Protein AF-A0A849EAR8-F1 (afdb_monomer_lite)

Foldseek 3Di:
DDDPDDPPLLAQDDPDDDDVVLLQQLLLLLLLLLLLLLLVVLLVVQVDPPGPVVSVVSSVVLSVLSCVQSNDLVRNLVSLQVSLVVLVVVCVVCVVVDDPLSVLCNQQRNVCNVDSSSLPDLVSLLSLLLSLLVSLVVVLVVLVVVCCLQQLLVLLCQLPVNFQLSVPCVVVDDPVCNVHPDPVSNVVSVVSSVVSNVSSVCSNVPPQDSVVLSVLLVVLCSVCSNRLSLSSSSNVNSSNCSSSSRGGDPSRSVVSVVSSVCSSCGVRVVVVVVD

Structure (mmCIF, N/CA/C/O backbone):
data_AF-A0A849EAR8-F1
#
_entry.id   AF-A0A849EAR8-F1
#
loop_
_atom_site.group_PDB
_atom_site.id
_atom_site.type_symbol
_atom_site.label_atom_id
_atom_site.label_alt_id
_atom_site.label_comp_id
_atom_site.label_asym_id
_atom_site.label_entity_id
_atom_site.label_seq_id
_atom_site.pdbx_PDB_ins_code
_atom_site.Cartn_x
_atom_site.Cartn_y
_atom_site.Cartn_z
_atom_site.occupancy
_atom_site.B_iso_or_equiv
_atom_site.auth_seq_id
_atom_site.auth_comp_id
_atom_site.auth_asym_id
_atom_site.auth_atom_id
_atom_site.pdbx_PDB_model_num
ATOM 1 N N . MET A 1 1 ? -4.601 -34.946 6.327 1.00 34.84 1 MET A N 1
ATOM 2 C CA . MET A 1 1 ? -3.690 -34.072 5.557 1.00 34.84 1 MET A CA 1
ATOM 3 C C . MET A 1 1 ? -3.254 -32.945 6.477 1.00 34.84 1 MET A C 1
ATOM 5 O O . MET A 1 1 ? -4.044 -32.058 6.765 1.00 34.84 1 MET A O 1
ATOM 9 N N . THR A 1 2 ? -2.062 -33.045 7.053 1.00 30.05 2 THR A N 1
ATOM 10 C CA . THR A 1 2 ? -1.481 -32.008 7.913 1.00 30.05 2 THR A CA 1
ATOM 11 C C . THR A 1 2 ? -0.791 -30.984 7.023 1.00 30.05 2 THR A C 1
ATOM 13 O O . THR A 1 2 ? 0.210 -31.303 6.388 1.00 30.05 2 THR A O 1
ATOM 16 N N . ILE A 1 3 ? -1.359 -29.781 6.938 1.00 35.28 3 ILE A N 1
ATOM 17 C CA . ILE A 1 3 ? -0.735 -28.643 6.256 1.00 35.28 3 ILE A CA 1
ATOM 18 C C . ILE A 1 3 ? 0.564 -28.326 7.020 1.00 35.28 3 ILE A C 1
ATOM 20 O O . ILE A 1 3 ? 0.502 -28.166 8.243 1.00 35.28 3 ILE A O 1
ATOM 24 N N . PRO A 1 4 ? 1.737 -28.294 6.363 1.00 36.69 4 PRO A N 1
ATOM 25 C CA . PRO A 1 4 ? 2.984 -27.942 7.030 1.00 36.69 4 PRO A CA 1
ATOM 26 C C . PRO A 1 4 ? 2.866 -26.533 7.622 1.00 36.69 4 PRO A C 1
ATOM 28 O O . PRO A 1 4 ? 2.371 -25.618 6.965 1.00 36.69 4 PRO A O 1
ATOM 31 N N . LYS A 1 5 ? 3.293 -26.368 8.880 1.00 42.41 5 LYS A N 1
ATOM 32 C CA . LYS A 1 5 ? 3.390 -25.055 9.527 1.00 42.41 5 LYS A CA 1
ATOM 33 C C . LYS A 1 5 ? 4.353 -24.196 8.707 1.00 42.41 5 LYS A C 1
ATOM 35 O O . LYS A 1 5 ? 5.550 -24.479 8.692 1.00 42.41 5 LYS A O 1
ATOM 40 N N . LEU A 1 6 ? 3.832 -23.184 8.013 1.00 44.34 6 LEU A N 1
ATOM 41 C CA . LEU A 1 6 ? 4.673 -22.130 7.457 1.00 44.34 6 LEU A CA 1
ATOM 42 C C . LEU A 1 6 ? 5.403 -21.414 8.607 1.00 44.34 6 LEU A C 1
ATOM 44 O O . LEU A 1 6 ? 4.839 -21.305 9.697 1.00 44.34 6 LEU A O 1
ATOM 48 N N . PRO A 1 7 ? 6.643 -20.943 8.392 1.00 47.62 7 PRO A N 1
ATOM 49 C CA . PRO A 1 7 ? 7.379 -20.198 9.404 1.00 47.62 7 PRO A CA 1
ATOM 50 C C . PRO A 1 7 ? 6.595 -18.943 9.815 1.00 47.62 7 PRO A C 1
ATOM 52 O O . PRO A 1 7 ? 6.224 -18.129 8.970 1.00 47.62 7 PRO A O 1
ATOM 55 N N . ASP A 1 8 ? 6.377 -18.782 11.124 1.00 52.53 8 ASP A N 1
ATOM 56 C CA . ASP A 1 8 ? 5.549 -17.729 11.745 1.00 52.53 8 ASP A CA 1
ATOM 57 C C . ASP A 1 8 ? 5.993 -16.287 11.406 1.00 52.53 8 ASP A C 1
ATOM 59 O O . ASP A 1 8 ? 5.262 -15.332 11.654 1.00 52.53 8 ASP A O 1
ATOM 63 N N . PHE A 1 9 ? 7.183 -16.111 10.825 1.00 49.84 9 PHE A N 1
ATOM 64 C CA . PHE A 1 9 ? 7.823 -14.813 10.598 1.00 49.84 9 PHE A CA 1
ATOM 65 C C . PHE A 1 9 ? 7.204 -13.982 9.461 1.00 49.84 9 PHE A C 1
ATOM 67 O O . PHE A 1 9 ? 7.179 -12.759 9.550 1.00 49.84 9 PHE A O 1
ATOM 74 N N . LEU A 1 10 ? 6.679 -14.629 8.415 1.00 50.38 10 LEU A N 1
ATOM 75 C CA . LEU A 1 10 ? 6.035 -13.955 7.271 1.00 50.38 10 LEU A CA 1
ATOM 76 C C . LEU A 1 10 ? 4.510 -14.076 7.295 1.00 50.38 10 LEU A C 1
ATOM 78 O O . LEU A 1 10 ? 3.832 -13.644 6.364 1.00 50.38 10 LEU A O 1
ATOM 82 N N . MET A 1 11 ? 3.952 -14.687 8.340 1.00 54.25 11 MET A N 1
ATOM 83 C CA . MET A 1 11 ? 2.511 -14.833 8.423 1.00 54.25 11 MET A CA 1
ATOM 84 C C . MET A 1 11 ? 1.881 -13.509 8.886 1.00 54.25 11 MET A C 1
ATOM 86 O O . MET A 1 11 ? 2.256 -12.975 9.937 1.00 54.25 11 MET A O 1
ATOM 90 N N . PRO A 1 12 ? 0.854 -13.001 8.176 1.00 53.12 12 PRO A N 1
ATOM 91 C CA . PRO A 1 12 ? 0.004 -11.933 8.705 1.00 53.12 12 PRO A CA 1
ATOM 92 C C . PRO A 1 12 ? -0.748 -12.380 9.974 1.00 53.12 12 PRO A C 1
ATOM 94 O O . PRO A 1 12 ? -1.316 -11.559 10.685 1.00 53.12 12 PRO A O 1
ATOM 97 N N . VAL A 1 13 ? -0.715 -13.679 10.289 1.00 52.91 13 VAL A N 1
ATOM 98 C CA . VAL A 1 13 ? -1.436 -14.315 11.387 1.00 52.91 13 VAL A CA 1
ATOM 99 C C . VAL A 1 13 ? -0.493 -14.629 12.551 1.00 52.91 13 VAL A C 1
ATOM 101 O O . VAL A 1 13 ? 0.236 -15.618 12.491 1.00 52.91 13 VAL A O 1
ATOM 104 N N . PRO A 1 14 ? -0.560 -13.907 13.676 1.00 50.00 14 PRO A N 1
ATOM 105 C CA . PRO A 1 14 ? -0.494 -14.596 14.952 1.00 50.00 14 PRO A CA 1
ATOM 106 C C . PRO A 1 14 ? -1.800 -15.387 15.100 1.00 50.00 14 PRO A C 1
ATOM 108 O O . PRO A 1 14 ? -2.872 -14.884 14.767 1.00 50.00 14 PRO A O 1
ATOM 111 N N . ILE A 1 15 ? -1.740 -16.635 15.567 1.00 49.81 15 ILE A N 1
ATOM 112 C CA . ILE A 1 15 ? -2.932 -17.428 15.906 1.00 49.81 15 ILE A CA 1
ATOM 113 C C . ILE A 1 15 ? -3.648 -16.704 17.063 1.00 49.81 15 ILE A C 1
ATOM 115 O O . ILE A 1 15 ? -3.413 -17.002 18.233 1.00 49.81 15 ILE A O 1
ATOM 119 N N . ALA A 1 16 ? -4.453 -15.685 16.753 1.00 46.69 16 ALA A N 1
ATOM 120 C CA . ALA A 1 16 ? -5.075 -14.817 17.739 1.00 46.69 16 ALA A CA 1
ATOM 121 C C . ALA A 1 16 ? -6.205 -15.588 18.424 1.00 46.69 16 ALA A C 1
ATOM 123 O O . ALA A 1 16 ? -7.230 -15.923 17.825 1.00 46.69 16 ALA A O 1
ATOM 124 N N . ARG A 1 17 ? -5.987 -15.914 19.698 1.00 47.34 17 ARG A N 1
ATOM 125 C CA . ARG A 1 17 ? -7.004 -16.462 20.588 1.00 47.34 17 ARG A CA 1
ATOM 126 C C . ARG A 1 17 ? -7.784 -15.278 21.173 1.00 47.34 17 ARG A C 1
ATOM 128 O O . ARG A 1 17 ? -7.251 -14.565 22.007 1.00 47.34 17 ARG A O 1
ATOM 135 N N . SER A 1 18 ? -9.055 -15.133 20.788 1.00 49.75 18 SER A N 1
ATOM 136 C CA . SER A 1 18 ? -10.048 -14.162 21.305 1.00 49.75 18 SER A CA 1
ATOM 137 C C . SER A 1 18 ? -10.061 -12.743 20.695 1.00 49.75 18 SER A C 1
ATOM 139 O O . SER A 1 18 ? -9.075 -12.253 20.151 1.00 49.75 18 SER A O 1
ATOM 141 N N . GLY A 1 19 ? -11.241 -12.106 20.750 1.00 54.28 19 GLY A N 1
ATOM 142 C CA . GLY A 1 19 ? -11.604 -10.898 19.994 1.00 54.28 19 GLY A CA 1
ATOM 143 C C . GLY A 1 19 ? -10.943 -9.580 20.423 1.00 54.28 19 GLY A C 1
ATOM 144 O O . GLY A 1 19 ? -10.890 -8.666 19.607 1.00 54.28 19 GLY A O 1
ATOM 145 N N . GLU A 1 20 ? -10.387 -9.475 21.637 1.00 54.12 20 GLU A N 1
ATOM 146 C CA . GLU A 1 20 ? -9.634 -8.276 22.066 1.00 54.12 20 GLU A CA 1
ATOM 147 C C . GLU A 1 20 ? -8.249 -8.174 21.404 1.00 54.12 20 GLU A C 1
ATOM 149 O O . GLU A 1 20 ? -7.730 -7.074 21.201 1.00 54.12 20 GLU A O 1
ATOM 154 N N . ASP A 1 21 ? -7.645 -9.302 21.024 1.00 69.94 21 ASP A N 1
ATOM 155 C CA . ASP A 1 21 ? -6.307 -9.301 20.430 1.00 69.94 21 ASP A CA 1
ATOM 156 C C . ASP A 1 21 ? -6.326 -8.946 18.939 1.00 69.94 21 ASP A C 1
ATOM 158 O O . ASP A 1 21 ? -5.409 -8.284 18.457 1.00 69.94 21 ASP A O 1
ATOM 162 N N . ILE A 1 22 ? -7.405 -9.270 18.216 1.00 81.75 22 ILE A N 1
ATOM 163 C CA . ILE A 1 22 ? -7.545 -8.953 16.782 1.00 81.75 22 ILE A CA 1
ATOM 164 C C . ILE A 1 22 ? -7.632 -7.437 16.549 1.00 81.75 22 ILE A C 1
ATOM 166 O O . ILE A 1 22 ? -7.005 -6.917 15.624 1.00 81.75 22 ILE A O 1
ATOM 170 N N . GLY A 1 23 ? -8.338 -6.704 17.417 1.00 87.44 23 GLY A N 1
ATOM 171 C CA . GLY A 1 23 ? -8.471 -5.248 17.304 1.00 87.44 23 GLY A CA 1
ATOM 172 C C . GLY A 1 23 ? -7.122 -4.520 17.328 1.00 87.44 23 GLY A C 1
ATOM 173 O O . GLY A 1 23 ? -6.917 -3.571 16.573 1.00 87.44 23 GLY A O 1
ATOM 174 N N . LYS A 1 24 ? -6.157 -5.006 18.122 1.00 90.06 24 LYS A N 1
ATOM 175 C CA . LYS A 1 24 ? -4.791 -4.455 18.167 1.00 90.06 24 LYS A CA 1
ATOM 176 C C . LYS A 1 24 ? -4.059 -4.644 16.838 1.00 90.06 24 LYS A C 1
ATOM 178 O O . LYS A 1 24 ? -3.440 -3.702 16.356 1.00 90.06 24 LYS A O 1
ATOM 183 N N . TYR A 1 25 ? -4.165 -5.821 16.223 1.00 91.62 25 TYR A N 1
ATOM 184 C CA . TYR A 1 25 ? -3.523 -6.106 14.937 1.00 91.62 25 TYR A CA 1
ATOM 185 C C . TYR A 1 25 ? -4.162 -5.335 13.775 1.00 91.62 25 TYR A C 1
ATOM 187 O O . TYR A 1 25 ? -3.462 -4.911 12.857 1.00 91.62 25 TYR A O 1
ATOM 195 N N . ILE A 1 26 ? -5.477 -5.101 13.814 1.00 93.62 26 ILE A N 1
ATOM 196 C CA . ILE A 1 26 ? -6.168 -4.248 12.834 1.00 93.62 26 ILE A CA 1
ATOM 197 C C . ILE A 1 26 ? -5.741 -2.781 12.992 1.00 93.62 26 ILE A C 1
ATOM 199 O O . ILE A 1 26 ? -5.457 -2.111 11.999 1.00 93.62 26 ILE A O 1
ATOM 203 N N . ARG A 1 27 ? -5.605 -2.293 14.233 1.00 94.56 27 ARG A N 1
ATOM 204 C CA . ARG A 1 27 ? -5.016 -0.973 14.514 1.00 94.56 27 ARG A CA 1
ATOM 205 C C . ARG A 1 27 ? -3.578 -0.864 14.020 1.00 94.56 27 ARG A C 1
ATOM 207 O O . ARG A 1 27 ? -3.238 0.141 13.407 1.00 94.56 27 ARG A O 1
ATOM 214 N N . LEU A 1 28 ? -2.767 -1.903 14.221 1.00 94.31 28 LEU A N 1
ATOM 215 C CA . LEU A 1 28 ? -1.389 -1.952 13.731 1.00 94.31 28 LEU A CA 1
ATOM 216 C C . LEU A 1 28 ? -1.315 -1.881 12.202 1.00 94.31 28 LEU A C 1
ATOM 218 O O . LEU A 1 28 ? -0.473 -1.169 11.663 1.00 94.31 28 LEU A O 1
ATOM 222 N N . ALA A 1 29 ? -2.233 -2.559 11.509 1.00 95.31 29 ALA A N 1
ATOM 223 C CA . ALA A 1 29 ? -2.342 -2.473 10.060 1.00 95.31 29 ALA A CA 1
ATOM 224 C C . ALA A 1 29 ? -2.669 -1.039 9.609 1.00 95.31 29 ALA A C 1
ATOM 226 O O . ALA A 1 29 ? -1.978 -0.503 8.750 1.00 95.31 29 ALA A O 1
ATOM 227 N N . LEU A 1 30 ? -3.651 -0.366 10.222 1.00 96.31 30 LEU A N 1
ATOM 228 C CA . LEU A 1 30 ? -3.971 1.015 9.836 1.00 96.31 30 LEU A CA 1
ATOM 229 C C . LEU A 1 30 ? -2.835 1.994 10.163 1.00 96.31 30 LEU A C 1
ATOM 231 O O . LEU A 1 30 ? -2.578 2.905 9.384 1.00 96.31 30 LEU A O 1
ATOM 235 N N . ILE A 1 31 ? -2.121 1.780 11.271 1.00 96.44 31 ILE A N 1
ATOM 236 C CA . ILE A 1 31 ? -0.897 2.525 11.585 1.00 96.44 31 ILE A CA 1
ATOM 237 C C . ILE A 1 31 ? 0.115 2.362 10.449 1.00 96.44 31 ILE A C 1
ATOM 239 O O . ILE A 1 31 ? 0.614 3.365 9.958 1.00 96.44 31 ILE A O 1
ATOM 243 N N . ALA A 1 32 ? 0.388 1.136 9.992 1.00 95.56 32 ALA A N 1
ATOM 244 C CA . ALA A 1 32 ? 1.305 0.905 8.874 1.00 95.56 32 ALA A CA 1
ATOM 245 C C . ALA A 1 32 ? 0.850 1.609 7.585 1.00 95.56 32 ALA A C 1
ATOM 247 O O . ALA A 1 32 ? 1.676 2.213 6.907 1.00 95.56 32 ALA A O 1
ATOM 248 N N . ALA A 1 33 ? -0.454 1.596 7.283 1.00 95.69 33 ALA A N 1
ATOM 249 C CA . ALA A 1 33 ? -1.018 2.324 6.145 1.00 95.69 33 ALA A CA 1
ATOM 250 C C . ALA A 1 33 ? -0.801 3.844 6.260 1.00 95.69 33 ALA A C 1
ATOM 252 O O . ALA A 1 33 ? -0.343 4.476 5.314 1.00 95.69 33 ALA A O 1
ATOM 253 N N . MET A 1 34 ? -1.085 4.434 7.426 1.00 95.44 34 MET A N 1
ATOM 254 C CA . MET A 1 34 ? -0.877 5.866 7.674 1.00 95.44 34 MET A CA 1
ATOM 255 C C . MET A 1 34 ? 0.609 6.250 7.641 1.00 95.44 34 MET A C 1
ATOM 257 O O . MET A 1 34 ? 0.957 7.307 7.123 1.00 95.44 34 MET A O 1
ATOM 261 N N . LEU A 1 35 ? 1.488 5.397 8.179 1.00 93.94 35 LEU A N 1
ATOM 262 C CA . LEU A 1 35 ? 2.935 5.616 8.154 1.00 93.94 35 LEU A CA 1
ATOM 263 C C . LEU A 1 35 ? 3.492 5.546 6.735 1.00 93.94 35 LEU A C 1
ATOM 265 O O . LEU A 1 35 ? 4.270 6.416 6.380 1.00 93.94 35 LEU A O 1
ATOM 269 N N . SER A 1 36 ? 3.070 4.573 5.924 1.00 93.31 36 SER A N 1
ATOM 270 C CA . SER A 1 36 ? 3.474 4.470 4.514 1.00 93.31 36 SER A CA 1
ATOM 271 C C . SER A 1 3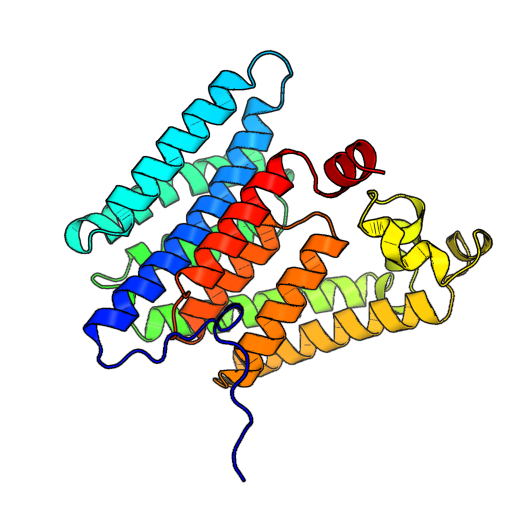6 ? 3.218 5.784 3.759 1.00 93.31 36 SER A C 1
ATOM 273 O O . SER A 1 36 ? 4.135 6.333 3.154 1.00 93.31 36 SER A O 1
ATOM 275 N N . VAL A 1 37 ? 2.020 6.357 3.920 1.00 91.62 37 VAL A N 1
ATOM 276 C CA . VAL A 1 37 ? 1.658 7.655 3.330 1.00 91.62 37 VAL A CA 1
ATOM 277 C C . VAL A 1 37 ? 2.505 8.7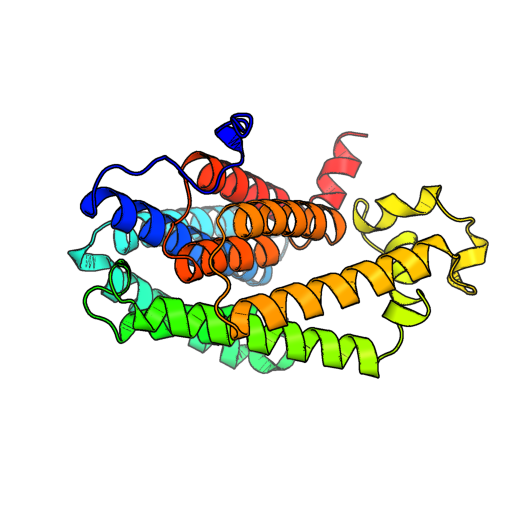95 3.907 1.00 91.62 37 VAL A C 1
ATOM 279 O O . VAL A 1 37 ? 2.976 9.660 3.175 1.00 91.62 37 VAL A O 1
ATOM 282 N N . CYS A 1 38 ? 2.725 8.823 5.225 1.00 90.12 38 CYS A N 1
ATOM 283 C CA . CYS A 1 38 ? 3.566 9.850 5.845 1.00 90.12 38 CYS A CA 1
ATOM 284 C C . CYS A 1 38 ? 5.016 9.814 5.355 1.00 90.12 38 CYS A C 1
ATOM 286 O O . CYS A 1 38 ? 5.596 10.875 5.145 1.00 90.12 38 CYS A O 1
ATOM 288 N N . PHE A 1 39 ? 5.603 8.624 5.215 1.00 88.00 39 PHE A N 1
ATOM 289 C CA . PHE A 1 39 ? 6.986 8.452 4.770 1.00 88.00 39 PHE A CA 1
ATOM 290 C C . PHE A 1 39 ? 7.183 9.041 3.377 1.00 88.00 39 PHE A C 1
ATOM 292 O O . PHE A 1 39 ? 8.080 9.855 3.181 1.00 88.00 39 PHE A O 1
ATOM 299 N N . GLU A 1 40 ? 6.269 8.721 2.468 1.00 86.31 40 GLU A N 1
ATOM 300 C CA . GLU A 1 40 ? 6.250 9.269 1.119 1.00 86.31 40 GLU A CA 1
ATOM 301 C C . GLU A 1 40 ? 6.135 10.798 1.108 1.00 86.31 40 GLU A C 1
ATOM 303 O O . GLU A 1 40 ? 6.980 11.490 0.543 1.00 86.31 40 GLU A O 1
ATOM 308 N N . ARG A 1 41 ? 5.139 11.361 1.806 1.00 84.38 41 ARG A N 1
ATOM 309 C CA . ARG A 1 41 ? 4.884 12.811 1.733 1.00 84.38 41 ARG A CA 1
ATOM 310 C C . ARG A 1 41 ? 5.956 13.656 2.391 1.00 84.38 41 ARG A C 1
ATOM 312 O O . ARG A 1 41 ? 6.268 14.744 1.905 1.00 84.38 41 ARG A O 1
ATOM 319 N N . VAL A 1 42 ? 6.514 13.178 3.502 1.00 80.44 42 VAL A N 1
ATOM 320 C CA . VAL A 1 42 ? 7.624 13.862 4.173 1.00 80.44 42 VAL A CA 1
ATOM 321 C C . VAL A 1 42 ? 8.860 13.843 3.276 1.00 80.44 42 VAL A C 1
ATOM 323 O O . VAL A 1 42 ? 9.551 14.855 3.190 1.00 80.44 42 VAL A O 1
ATOM 326 N N . GLN A 1 43 ? 9.123 12.744 2.569 1.00 76.38 43 GLN A N 1
ATOM 327 C CA . GLN A 1 43 ? 10.234 12.689 1.625 1.00 76.38 43 GLN A CA 1
ATOM 328 C C . GLN A 1 43 ? 10.035 13.680 0.472 1.00 76.38 43 GLN A C 1
ATOM 330 O O . GLN A 1 43 ? 10.921 14.497 0.241 1.00 76.38 43 GLN A O 1
ATOM 335 N N . GLU A 1 44 ? 8.865 13.704 -0.173 1.00 75.88 44 GLU A N 1
ATOM 336 C CA . GLU A 1 44 ? 8.559 14.648 -1.264 1.00 75.88 44 GLU A CA 1
ATOM 337 C C . GLU A 1 44 ? 8.750 16.120 -0.852 1.00 75.88 44 GLU A C 1
ATOM 339 O O . GLU A 1 44 ? 9.356 16.906 -1.581 1.00 75.88 44 GLU A O 1
ATOM 344 N N . HIS A 1 45 ? 8.277 16.501 0.339 1.00 72.69 45 HIS A N 1
ATOM 345 C CA . HIS A 1 45 ? 8.314 17.892 0.804 1.00 72.69 45 HIS A CA 1
ATOM 346 C C . HIS A 1 45 ? 9.691 18.348 1.303 1.00 72.69 45 HIS A C 1
ATOM 348 O O . HIS A 1 45 ? 10.028 19.530 1.193 1.00 72.69 45 HIS A O 1
ATOM 354 N N . TYR A 1 46 ? 10.481 17.442 1.886 1.00 66.69 46 TYR A N 1
ATOM 355 C CA . TYR A 1 46 ? 11.755 17.775 2.534 1.00 66.69 46 TYR A CA 1
ATOM 356 C C . TYR A 1 46 ? 12.994 17.254 1.783 1.00 66.69 46 TYR A C 1
ATOM 358 O O . TYR A 1 46 ? 14.110 17.447 2.270 1.00 66.69 46 TYR A O 1
ATOM 366 N N . ALA A 1 47 ? 12.823 16.692 0.580 1.00 56.38 47 ALA A N 1
ATOM 367 C CA . ALA A 1 47 ? 13.897 16.270 -0.325 1.00 56.38 47 ALA A CA 1
ATOM 368 C C . ALA A 1 47 ? 14.933 17.347 -0.744 1.00 56.38 47 ALA A C 1
ATOM 370 O O . ALA A 1 47 ? 16.007 16.955 -1.211 1.00 56.38 47 ALA A O 1
ATOM 371 N N . PRO A 1 48 ? 14.741 18.680 -0.596 1.00 56.72 48 PRO A N 1
ATOM 372 C CA . PRO A 1 48 ? 15.848 19.606 -0.820 1.00 56.72 48 PRO A CA 1
ATOM 373 C C . PRO A 1 48 ? 16.995 19.370 0.182 1.00 56.72 48 PRO A C 1
ATOM 375 O O . PRO A 1 48 ? 16.804 19.416 1.399 1.00 56.72 48 PRO A O 1
ATOM 378 N N . ILE A 1 49 ? 18.210 19.199 -0.358 1.00 55.16 49 ILE A N 1
ATOM 379 C CA . ILE A 1 49 ? 19.492 18.827 0.291 1.00 55.16 49 ILE A CA 1
ATOM 380 C C . ILE A 1 49 ? 19.809 19.579 1.605 1.00 55.16 49 ILE A C 1
ATOM 382 O O . ILE A 1 49 ? 20.605 19.122 2.423 1.00 55.16 49 ILE A O 1
ATOM 386 N N . THR A 1 50 ? 19.189 20.729 1.853 1.00 56.50 50 THR A N 1
ATOM 387 C CA . THR A 1 50 ? 19.438 21.586 3.016 1.00 56.50 50 THR A CA 1
ATOM 388 C C . THR A 1 50 ? 18.721 21.162 4.308 1.00 56.50 50 THR A C 1
ATOM 390 O O . THR A 1 50 ? 19.011 21.744 5.354 1.00 56.50 50 THR A O 1
ATOM 393 N N . SER A 1 51 ? 17.828 20.157 4.283 1.00 66.31 51 SER A N 1
ATOM 394 C CA . SER A 1 51 ? 16.877 19.912 5.391 1.00 66.31 51 SER A CA 1
ATOM 395 C C . SER A 1 51 ? 16.762 18.464 5.901 1.00 66.31 51 SER A C 1
ATOM 397 O O . SER A 1 51 ? 15.783 18.150 6.573 1.00 66.31 51 SER A O 1
ATOM 399 N N . TYR A 1 52 ? 17.730 17.570 5.656 1.00 70.38 52 TYR A N 1
ATOM 400 C CA . TYR A 1 52 ? 17.612 16.145 6.041 1.00 70.38 52 TYR A CA 1
ATOM 401 C C . TYR A 1 52 ? 17.257 15.901 7.520 1.00 70.38 52 TYR A C 1
ATOM 403 O O . TYR A 1 52 ? 16.489 14.998 7.845 1.00 70.38 52 TYR A O 1
ATOM 411 N N . TRP A 1 53 ? 17.774 16.721 8.438 1.00 76.94 53 TRP A N 1
ATOM 412 C CA . TRP A 1 53 ? 17.446 16.594 9.861 1.00 76.94 53 TRP A CA 1
ATOM 413 C C . TRP A 1 53 ? 15.988 16.979 10.165 1.00 76.94 53 TRP A C 1
ATOM 415 O O . TRP A 1 53 ? 15.371 16.356 11.027 1.00 76.94 53 TRP A O 1
ATOM 425 N N . LEU A 1 54 ? 15.422 17.959 9.447 1.00 79.12 54 LEU A N 1
ATOM 426 C CA . LEU A 1 54 ? 14.013 18.345 9.571 1.00 79.12 54 LEU A CA 1
ATOM 427 C C . LEU A 1 54 ? 13.101 17.219 9.091 1.00 79.12 54 LEU A C 1
ATOM 429 O O . LEU A 1 54 ? 12.131 16.921 9.781 1.00 79.12 54 LEU A O 1
ATOM 433 N N . ALA A 1 55 ? 13.441 16.565 7.974 1.00 78.75 55 ALA A N 1
ATOM 434 C CA . ALA A 1 55 ? 12.705 15.407 7.467 1.00 78.75 55 ALA A CA 1
ATOM 435 C C . ALA A 1 55 ? 12.656 14.282 8.513 1.00 78.75 55 ALA A C 1
ATOM 437 O O . ALA A 1 55 ? 11.580 13.820 8.885 1.00 78.75 55 ALA A O 1
ATOM 438 N N . SER A 1 56 ? 13.812 13.910 9.073 1.00 82.06 56 SER A N 1
ATOM 439 C CA . SER A 1 56 ? 13.913 12.863 10.099 1.00 82.06 56 SER A CA 1
ATOM 440 C C . SER A 1 56 ? 13.156 13.209 11.384 1.00 82.06 56 SER A C 1
ATOM 442 O O . SER A 1 56 ? 12.485 12.351 11.956 1.00 82.06 56 SER A O 1
ATOM 444 N N . VAL A 1 57 ? 13.231 14.463 11.844 1.00 85.31 57 VAL A N 1
ATOM 445 C CA . VAL A 1 57 ? 12.489 14.920 13.031 1.00 85.31 57 VAL A CA 1
ATOM 446 C C . VAL A 1 57 ? 10.986 14.931 12.760 1.00 85.31 57 VAL A C 1
ATOM 448 O O . VAL A 1 57 ? 10.225 14.416 13.578 1.00 85.31 57 VAL A O 1
ATOM 451 N N . ALA A 1 58 ? 10.550 15.458 11.613 1.00 85.81 58 ALA A N 1
ATOM 452 C CA . ALA A 1 58 ? 9.145 15.472 11.216 1.00 85.81 58 ALA A CA 1
ATOM 453 C C . ALA A 1 58 ? 8.581 14.049 11.132 1.00 85.81 58 ALA A C 1
ATOM 455 O O . ALA A 1 58 ? 7.512 13.778 11.679 1.00 85.81 58 ALA A O 1
ATOM 456 N N . LEU A 1 59 ? 9.336 13.123 10.538 1.00 86.94 59 LEU A N 1
ATOM 457 C CA . LEU A 1 59 ? 8.959 11.721 10.420 1.00 86.94 59 LEU A CA 1
ATOM 458 C C . LEU A 1 59 ? 8.875 11.020 11.777 1.00 86.94 59 LEU A C 1
ATOM 460 O O . LEU A 1 59 ? 7.914 10.295 12.041 1.00 86.94 59 LEU A O 1
ATOM 464 N N . ALA A 1 60 ? 9.845 11.257 12.664 1.00 88.44 60 ALA A N 1
ATOM 465 C CA . ALA A 1 60 ? 9.835 10.714 14.019 1.00 88.44 60 ALA A CA 1
ATOM 466 C C . ALA A 1 60 ? 8.638 11.241 14.826 1.00 88.44 60 ALA A C 1
ATOM 468 O O . ALA A 1 60 ? 7.946 10.464 15.487 1.00 88.44 60 ALA A O 1
ATOM 469 N N . CYS A 1 61 ? 8.350 12.543 14.730 1.00 89.38 61 CYS A N 1
ATOM 470 C CA . CYS A 1 61 ? 7.183 13.164 15.352 1.00 89.38 61 CYS A CA 1
ATOM 471 C C . CYS A 1 61 ? 5.873 12.589 14.800 1.00 89.38 61 CYS A C 1
ATOM 473 O O . CYS A 1 61 ? 5.021 12.171 15.585 1.00 89.38 61 CYS A O 1
ATOM 475 N N . ALA A 1 62 ? 5.724 12.510 13.475 1.00 88.44 62 ALA A N 1
ATOM 476 C CA . ALA A 1 62 ? 4.548 11.933 12.828 1.00 88.44 62 ALA A CA 1
ATOM 477 C C . ALA A 1 62 ? 4.348 10.471 13.246 1.00 88.44 62 ALA A C 1
ATOM 479 O O . ALA A 1 62 ? 3.250 10.086 13.648 1.00 88.44 62 ALA A O 1
ATOM 480 N N . THR A 1 63 ? 5.424 9.683 13.256 1.00 90.56 63 THR A N 1
ATOM 481 C CA . THR A 1 63 ? 5.400 8.279 13.675 1.00 90.56 63 THR A CA 1
ATOM 482 C C . THR A 1 63 ? 4.953 8.135 15.123 1.00 90.56 63 THR A C 1
ATOM 484 O O . THR A 1 63 ? 4.040 7.361 15.413 1.00 90.56 63 THR A O 1
ATOM 487 N N . ALA A 1 64 ? 5.535 8.919 16.034 1.00 91.94 64 ALA A N 1
ATOM 488 C CA . ALA A 1 64 ? 5.159 8.911 17.443 1.00 91.94 64 ALA A CA 1
ATOM 489 C C . ALA A 1 64 ? 3.687 9.309 17.648 1.00 91.94 64 ALA A C 1
ATOM 491 O O . ALA A 1 64 ? 2.980 8.662 18.421 1.00 91.94 64 ALA A O 1
ATOM 492 N N . MET A 1 65 ? 3.206 10.330 16.932 1.00 92.25 65 MET A N 1
ATOM 493 C CA . MET A 1 65 ? 1.817 10.792 17.013 1.00 92.25 65 MET A CA 1
ATOM 494 C C . MET A 1 65 ? 0.825 9.761 16.463 1.00 92.25 65 MET A C 1
ATOM 496 O O . MET A 1 65 ? -0.175 9.469 17.123 1.00 92.25 65 MET A O 1
ATOM 500 N N . ILE A 1 66 ? 1.102 9.183 15.289 1.00 93.81 66 ILE A N 1
ATOM 501 C CA . ILE A 1 66 ? 0.258 8.156 14.661 1.00 93.81 66 ILE A CA 1
ATOM 502 C C . ILE A 1 66 ? 0.203 6.910 15.543 1.00 93.81 66 ILE A C 1
ATOM 504 O O . ILE A 1 66 ? -0.893 6.409 15.802 1.00 93.81 66 ILE A O 1
ATOM 508 N N . LEU A 1 67 ? 1.351 6.444 16.047 1.00 92.62 67 LEU A N 1
ATOM 509 C CA . LEU A 1 67 ? 1.422 5.302 16.957 1.00 92.62 67 LEU A CA 1
ATOM 510 C C . LEU A 1 67 ? 0.632 5.574 18.237 1.00 92.62 67 LEU A C 1
ATOM 512 O O . LEU A 1 67 ? -0.305 4.840 18.535 1.00 92.62 67 LEU A O 1
ATOM 516 N N . ALA A 1 68 ? 0.949 6.640 18.976 1.00 91.56 68 ALA A N 1
ATOM 517 C CA . ALA A 1 68 ? 0.312 6.921 20.263 1.00 91.56 68 ALA A CA 1
ATOM 518 C C . ALA A 1 68 ? -1.206 7.148 20.134 1.00 91.56 68 ALA A C 1
ATOM 520 O O . ALA A 1 68 ? -1.993 6.636 20.940 1.00 91.56 68 ALA A O 1
ATOM 521 N N . GLY A 1 69 ? -1.620 7.892 19.102 1.00 91.06 69 GLY A N 1
ATOM 522 C CA . GLY A 1 69 ? -3.017 8.230 18.853 1.00 91.06 69 GLY A CA 1
ATOM 523 C C . GLY A 1 69 ? -3.841 7.041 18.369 1.00 91.06 69 GLY A C 1
ATOM 524 O O . GLY A 1 69 ? -4.906 6.769 18.921 1.00 91.06 69 GLY A O 1
ATOM 525 N N . THR A 1 70 ? -3.345 6.309 17.369 1.00 92.50 70 THR A N 1
ATOM 526 C CA . THR A 1 70 ? -4.099 5.231 16.705 1.00 92.50 70 THR A CA 1
ATOM 527 C C . THR A 1 70 ? -4.084 3.934 17.504 1.00 92.50 70 THR A C 1
ATOM 529 O O . THR A 1 70 ? -5.067 3.195 17.476 1.00 92.50 70 THR A O 1
ATOM 532 N N . TRP A 1 71 ? -3.019 3.668 18.268 1.00 92.19 71 TRP A N 1
ATOM 533 C CA . TRP A 1 71 ? -2.923 2.483 19.125 1.00 92.19 71 TRP A CA 1
ATOM 534 C C . TRP A 1 71 ? -3.954 2.493 20.258 1.00 92.19 71 TRP A C 1
ATOM 536 O O . TRP A 1 71 ? -4.499 1.451 20.629 1.00 92.19 71 TRP A O 1
ATOM 546 N N . THR A 1 72 ? -4.245 3.680 20.793 1.00 90.12 72 THR A N 1
ATOM 547 C CA . THR A 1 72 ? -5.161 3.851 21.920 1.00 90.12 72 THR A CA 1
ATOM 548 C C . THR A 1 72 ? -6.606 3.904 21.432 1.00 90.12 72 THR A C 1
ATOM 550 O O . THR A 1 72 ? -6.992 4.844 20.741 1.00 90.12 72 THR A O 1
ATOM 553 N N . GLU A 1 73 ? -7.448 2.951 21.847 1.00 89.94 73 GLU A N 1
ATOM 554 C CA . GLU A 1 73 ? -8.822 2.801 21.324 1.00 89.94 73 GLU A CA 1
ATOM 555 C C . GLU A 1 73 ? -9.624 4.107 21.369 1.00 89.94 73 GLU A C 1
ATOM 557 O O . GLU A 1 73 ? -10.207 4.524 20.368 1.00 89.94 73 GLU A O 1
ATOM 562 N N . LYS A 1 74 ? -9.566 4.791 22.521 1.00 88.88 74 LYS A N 1
ATOM 563 C CA . LYS A 1 74 ? -10.262 6.053 22.802 1.00 88.88 74 LYS A CA 1
ATOM 564 C C . LYS A 1 74 ? -9.882 7.182 21.840 1.00 88.88 74 LYS A C 1
ATOM 566 O O . LYS A 1 74 ? -10.729 8.011 21.517 1.00 88.88 74 LYS A O 1
ATOM 571 N N . TYR A 1 75 ? -8.619 7.236 21.420 1.00 91.62 75 TYR A N 1
ATOM 572 C CA . TYR A 1 75 ? -8.085 8.322 20.597 1.00 91.62 75 TYR A CA 1
ATOM 573 C C . TYR A 1 75 ? -7.967 7.950 19.120 1.00 91.62 75 TYR A C 1
ATOM 575 O O . TYR A 1 75 ? -7.844 8.849 18.292 1.00 91.62 75 TYR A O 1
ATOM 583 N N . SER A 1 76 ? -8.087 6.665 18.775 1.00 93.38 76 SER A N 1
ATOM 584 C CA . SER A 1 76 ? -7.822 6.168 17.424 1.00 93.38 76 SER A CA 1
ATOM 585 C C . SER A 1 76 ? -8.618 6.888 16.340 1.00 93.38 76 SER A C 1
ATOM 587 O O . SER A 1 76 ? -8.044 7.384 15.377 1.00 93.38 76 SER A O 1
ATOM 589 N N . ARG A 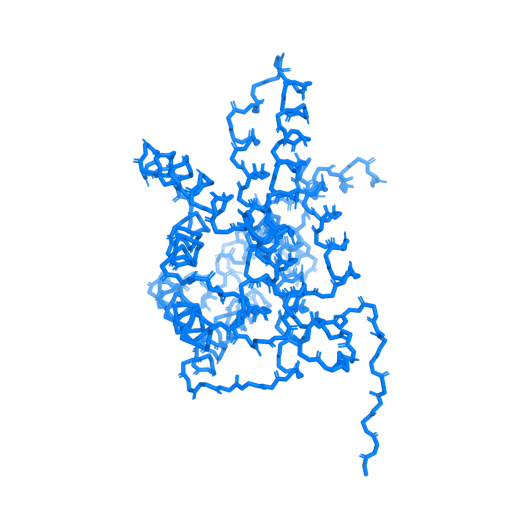1 77 ? -9.928 7.059 16.531 1.00 94.50 77 ARG A N 1
ATOM 590 C CA . ARG A 1 77 ? -10.786 7.772 15.576 1.00 94.50 77 ARG A CA 1
ATOM 591 C C . ARG A 1 77 ? -10.394 9.243 15.412 1.00 94.50 77 ARG A C 1
ATOM 593 O O . ARG A 1 77 ? -10.473 9.772 14.310 1.00 94.50 77 ARG A O 1
ATOM 600 N N . ILE A 1 78 ? -9.976 9.900 16.497 1.00 93.81 78 ILE A N 1
ATOM 601 C CA . ILE A 1 78 ? -9.523 11.298 16.463 1.00 93.81 78 ILE A CA 1
ATOM 602 C C . ILE A 1 78 ? -8.193 11.387 15.714 1.00 93.81 78 ILE A C 1
ATOM 604 O O . ILE A 1 78 ? -8.046 12.250 14.858 1.00 93.81 78 ILE A O 1
ATOM 608 N N . ALA A 1 79 ? -7.256 10.475 15.984 1.00 94.31 79 ALA A N 1
ATOM 609 C CA . ALA A 1 79 ? -5.974 10.417 15.290 1.00 94.31 79 ALA A CA 1
ATOM 610 C C . ALA A 1 79 ? -6.159 10.230 13.776 1.00 94.31 79 ALA A C 1
ATOM 612 O O . ALA A 1 79 ? -5.577 10.978 12.994 1.00 94.31 79 ALA A O 1
ATOM 613 N N . ILE A 1 80 ? -7.039 9.309 13.368 1.00 95.81 80 ILE A N 1
ATOM 614 C CA . ILE A 1 80 ? -7.373 9.083 11.955 1.00 95.81 80 ILE A CA 1
ATOM 615 C C . ILE A 1 80 ? -8.034 10.321 11.347 1.00 95.81 80 ILE A C 1
ATOM 617 O O . ILE A 1 80 ? -7.691 10.694 10.230 1.00 95.81 80 ILE A O 1
ATOM 621 N N . ALA A 1 81 ? -8.953 10.981 12.058 1.00 95.94 81 ALA A N 1
ATOM 622 C CA . ALA A 1 81 ? -9.610 12.189 11.563 1.00 95.94 81 ALA A CA 1
ATOM 623 C C . ALA A 1 81 ? -8.614 13.333 11.345 1.00 95.94 81 ALA A C 1
ATOM 625 O O . ALA A 1 81 ? -8.618 13.951 10.285 1.00 95.94 81 ALA A O 1
ATOM 626 N N . VAL A 1 82 ? -7.733 13.578 12.318 1.00 94.88 82 VAL A N 1
ATOM 627 C CA . VAL A 1 82 ? -6.687 14.601 12.220 1.00 94.88 82 VAL A CA 1
ATOM 628 C C . VAL A 1 82 ? -5.755 14.292 11.051 1.00 94.88 82 VAL A C 1
ATOM 630 O O . VAL A 1 82 ? -5.562 15.150 10.194 1.00 94.88 82 VAL A O 1
ATOM 633 N N . PHE A 1 83 ? -5.250 13.058 10.964 1.00 95.00 83 PHE A N 1
ATOM 634 C CA . PHE A 1 83 ? -4.433 12.608 9.836 1.00 95.00 83 PHE A CA 1
ATOM 635 C C . PHE A 1 83 ? -5.149 12.819 8.498 1.00 95.00 83 PHE A C 1
ATOM 637 O O . PHE A 1 83 ? -4.582 13.409 7.586 1.00 95.00 83 PHE A O 1
ATOM 644 N N . SER A 1 84 ? -6.412 12.398 8.400 1.00 95.19 84 SER A N 1
ATOM 645 C CA . SER A 1 84 ? -7.195 12.476 7.165 1.00 95.19 84 SER A CA 1
ATOM 646 C C . SER A 1 84 ? -7.424 13.915 6.718 1.00 95.19 84 SER A C 1
ATOM 648 O O . SER A 1 84 ? -7.363 14.181 5.528 1.00 95.19 84 SER A O 1
ATOM 650 N N . VAL A 1 85 ? -7.658 14.853 7.641 1.00 94.56 85 VAL A N 1
ATOM 651 C CA . VAL A 1 85 ? -7.827 16.273 7.292 1.00 94.56 85 VAL A CA 1
ATOM 652 C C . VAL A 1 85 ? -6.553 16.835 6.664 1.00 94.56 85 VAL A C 1
ATOM 654 O O . VAL A 1 85 ? -6.629 17.446 5.600 1.00 94.56 85 VAL A O 1
ATOM 657 N N . PHE A 1 86 ? -5.392 16.603 7.284 1.00 91.25 86 PHE A N 1
ATOM 658 C CA . PHE A 1 86 ? -4.116 17.080 6.745 1.00 91.25 86 PHE A CA 1
ATOM 659 C C . PHE A 1 86 ? -3.762 16.395 5.427 1.00 91.25 86 PHE A C 1
ATOM 661 O O . PHE A 1 86 ? -3.414 17.068 4.462 1.00 91.25 86 PHE A O 1
ATOM 668 N N . PHE A 1 87 ? -3.906 15.072 5.371 1.00 90.31 87 PHE A N 1
ATOM 669 C CA . PHE A 1 87 ? -3.563 14.291 4.192 1.00 90.31 87 PHE A CA 1
ATOM 670 C C . PHE A 1 87 ? -4.473 14.594 2.996 1.00 90.31 87 PHE A C 1
ATOM 672 O O . PHE A 1 87 ? -3.984 14.782 1.890 1.00 90.31 87 PHE A O 1
ATOM 679 N N . VAL A 1 88 ? -5.791 14.690 3.194 1.00 91.31 88 VAL A N 1
ATOM 680 C CA . VAL A 1 88 ? -6.719 15.029 2.104 1.00 91.31 88 VAL A CA 1
ATOM 681 C C . VAL A 1 88 ? -6.465 16.449 1.609 1.00 91.31 88 VAL A C 1
ATOM 683 O O . VAL A 1 88 ? -6.474 16.672 0.404 1.00 91.31 88 VAL A O 1
ATOM 686 N N . TYR A 1 89 ? -6.209 17.405 2.506 1.00 91.00 89 TYR A N 1
ATOM 687 C CA . TYR A 1 89 ? -5.843 18.758 2.091 1.00 91.00 89 TYR A CA 1
ATOM 688 C C . TYR A 1 89 ? -4.590 18.754 1.204 1.00 91.00 89 TYR A C 1
ATOM 690 O O . TYR A 1 89 ? -4.612 19.335 0.121 1.00 91.00 89 TYR A O 1
ATOM 698 N N . ASP A 1 90 ? -3.540 18.054 1.635 1.00 87.25 90 ASP A N 1
ATOM 699 C CA . ASP A 1 90 ? -2.293 17.917 0.883 1.00 87.25 90 ASP A CA 1
ATOM 700 C C . ASP A 1 90 ? -2.507 17.243 -0.483 1.00 87.25 90 ASP A C 1
ATOM 702 O O . ASP A 1 90 ? -2.157 17.811 -1.517 1.00 87.25 90 ASP A O 1
ATOM 706 N N . ALA A 1 91 ? -3.180 16.089 -0.511 1.00 86.94 91 ALA A N 1
ATOM 707 C CA . ALA A 1 91 ? -3.439 15.335 -1.735 1.00 86.94 91 ALA A CA 1
ATOM 708 C C . ALA A 1 91 ? -4.253 16.134 -2.768 1.00 86.94 91 ALA A C 1
ATOM 710 O O . ALA A 1 91 ? -4.011 16.027 -3.969 1.00 86.94 91 ALA A O 1
ATOM 711 N N . PHE A 1 92 ? -5.211 16.952 -2.320 1.00 87.25 92 PHE A N 1
ATOM 712 C CA . PHE A 1 92 ? -5.974 17.828 -3.211 1.00 87.25 92 PHE A CA 1
ATOM 713 C C . PHE A 1 92 ? -5.175 19.054 -3.667 1.00 87.25 92 PHE A C 1
ATOM 715 O O . PHE A 1 92 ? -5.371 19.506 -4.795 1.00 87.25 92 PHE A O 1
ATOM 722 N N . ALA A 1 93 ? -4.283 19.592 -2.829 1.00 86.31 93 ALA A N 1
ATOM 723 C CA . ALA A 1 93 ? -3.439 20.727 -3.198 1.00 86.31 93 ALA A CA 1
ATOM 724 C C . ALA A 1 93 ? -2.473 20.381 -4.344 1.00 86.31 93 ALA A C 1
ATOM 726 O O . ALA A 1 93 ? -2.190 21.229 -5.187 1.00 86.31 93 ALA A O 1
ATOM 727 N N . THR A 1 94 ? -2.030 19.128 -4.412 1.00 82.38 94 THR A N 1
ATOM 728 C CA . THR A 1 94 ? -1.085 18.608 -5.415 1.00 82.38 94 THR A CA 1
ATOM 729 C C . THR A 1 94 ? -1.743 17.605 -6.370 1.00 82.38 94 THR A C 1
ATOM 731 O O . THR A 1 94 ? -1.081 16.735 -6.925 1.00 82.38 94 THR A O 1
ATOM 734 N N . TRP A 1 95 ? -3.057 17.740 -6.605 1.00 78.94 95 TRP A N 1
ATOM 735 C CA . TRP A 1 95 ? -3.907 16.775 -7.325 1.00 78.94 95 TRP A CA 1
ATOM 736 C C . TRP A 1 95 ? -3.288 16.169 -8.598 1.00 78.94 95 TRP A C 1
ATOM 738 O O . TRP A 1 95 ? -3.399 14.966 -8.825 1.00 78.94 95 TRP A O 1
ATOM 748 N N . ALA A 1 96 ? -2.680 17.000 -9.451 1.00 77.44 96 ALA A N 1
ATOM 749 C CA . ALA A 1 96 ? -2.158 16.587 -10.758 1.00 77.44 96 ALA A CA 1
ATOM 750 C C . ALA A 1 96 ? -0.821 15.830 -10.687 1.00 77.44 96 ALA A C 1
ATOM 752 O O . ALA A 1 96 ? -0.455 15.156 -11.646 1.00 77.44 96 ALA A O 1
ATOM 753 N N . GLU A 1 97 ? -0.109 15.950 -9.570 1.00 71.56 97 GLU A N 1
ATOM 754 C CA . GLU A 1 97 ? 1.213 15.359 -9.340 1.00 71.56 97 GLU A CA 1
ATOM 755 C C . GLU A 1 97 ? 1.108 14.059 -8.529 1.00 71.56 97 GLU A C 1
ATOM 757 O O . GLU A 1 97 ? 2.090 13.341 -8.367 1.00 71.56 97 GLU A O 1
ATOM 762 N N . GLN A 1 98 ? -0.100 13.721 -8.061 1.00 67.88 98 GLN A N 1
ATOM 763 C CA . GLN A 1 98 ? -0.338 12.546 -7.239 1.00 67.88 98 GLN A CA 1
ATOM 764 C C . GLN A 1 98 ? -0.253 11.243 -8.015 1.00 67.88 98 GLN A C 1
ATOM 766 O O . GLN A 1 98 ? -1.012 11.013 -8.962 1.00 67.88 98 GLN A O 1
ATOM 771 N N . ALA A 1 99 ? 0.574 10.327 -7.521 1.00 66.75 99 ALA A N 1
ATOM 772 C CA . ALA A 1 99 ? 0.556 8.955 -7.991 1.00 66.75 99 ALA A CA 1
ATOM 773 C C . ALA A 1 99 ? -0.629 8.162 -7.403 1.00 66.75 99 ALA A C 1
ATOM 775 O O . ALA A 1 99 ? -1.300 8.547 -6.439 1.00 66.75 99 ALA A O 1
ATOM 776 N N . ASN A 1 100 ? -0.924 7.026 -8.041 1.00 72.88 100 ASN A N 1
ATOM 777 C CA . ASN A 1 100 ? -2.120 6.217 -7.777 1.00 72.88 100 ASN A CA 1
ATOM 778 C C . ASN A 1 100 ? -2.234 5.737 -6.316 1.00 72.88 100 ASN A C 1
ATOM 780 O O . ASN A 1 100 ? -3.342 5.495 -5.831 1.00 72.88 100 ASN A O 1
ATOM 784 N N . HIS A 1 101 ? -1.108 5.617 -5.609 1.00 75.62 101 HIS A N 1
ATOM 785 C CA . HIS A 1 101 ? -1.057 5.203 -4.207 1.00 75.62 101 HIS A CA 1
ATOM 786 C C . HIS A 1 101 ? -1.744 6.227 -3.277 1.00 75.62 101 HIS A C 1
ATOM 788 O O . HIS A 1 101 ? -2.442 5.842 -2.338 1.00 75.62 101 HIS A O 1
ATOM 794 N N . SER A 1 102 ? -1.628 7.529 -3.565 1.00 83.56 102 SER A N 1
ATOM 795 C CA . SER A 1 102 ? -2.138 8.592 -2.695 1.00 83.56 102 SER A CA 1
ATOM 796 C C . SER A 1 102 ? -3.657 8.655 -2.783 1.00 83.56 102 SER A C 1
ATOM 798 O O . SER A 1 102 ? -4.352 8.746 -1.769 1.00 83.56 102 SER A O 1
ATOM 800 N N . TRP A 1 103 ? -4.199 8.466 -3.988 1.00 87.94 103 TRP A N 1
ATOM 801 C CA . TRP A 1 103 ? -5.639 8.329 -4.196 1.00 87.94 103 TRP A CA 1
ATOM 802 C C . TRP A 1 103 ? -6.223 7.101 -3.502 1.00 87.94 103 TRP A C 1
ATOM 804 O O . TRP A 1 103 ? -7.294 7.191 -2.897 1.00 87.94 103 TRP A O 1
ATOM 814 N N . LEU A 1 104 ? -5.503 5.974 -3.506 1.00 90.94 104 LEU A N 1
ATOM 815 C CA . LEU A 1 104 ? -5.929 4.790 -2.767 1.00 90.94 104 LEU A CA 1
ATOM 816 C C . LEU A 1 104 ? -6.039 5.080 -1.263 1.00 90.94 104 LEU A C 1
ATOM 818 O O . LEU A 1 104 ? -7.036 4.704 -0.642 1.00 90.94 104 LEU A O 1
ATOM 822 N N . ALA A 1 105 ? -5.068 5.783 -0.676 1.00 92.31 105 ALA A N 1
ATOM 823 C CA . ALA A 1 105 ? -5.120 6.181 0.729 1.00 92.31 105 ALA A CA 1
ATOM 824 C C . ALA A 1 105 ? -6.303 7.125 1.025 1.00 92.31 105 ALA A C 1
ATOM 826 O O . ALA A 1 105 ? -7.001 6.930 2.024 1.00 92.31 105 ALA A O 1
ATOM 827 N N . VAL A 1 106 ? -6.592 8.086 0.134 1.00 93.50 106 VAL A N 1
ATOM 828 C CA . VAL A 1 106 ? -7.740 9.009 0.259 1.00 93.50 106 VAL A CA 1
ATOM 829 C C . VAL A 1 106 ? -9.065 8.248 0.272 1.00 93.50 106 VAL A C 1
ATOM 831 O O . VAL A 1 106 ? -9.971 8.588 1.033 1.00 93.50 106 VAL A O 1
ATOM 834 N N . TRP A 1 107 ? -9.194 7.195 -0.534 1.00 93.81 107 TRP A N 1
ATOM 835 C CA . TRP A 1 107 ? -10.420 6.401 -0.576 1.00 93.81 107 TRP A CA 1
ATOM 836 C C . TRP A 1 107 ? -10.559 5.432 0.597 1.00 93.81 107 TRP A C 1
ATOM 838 O O . TRP A 1 107 ? -11.671 4.990 0.869 1.00 93.81 107 TRP A O 1
ATOM 848 N N . THR A 1 108 ? -9.483 5.082 1.304 1.00 95.75 108 THR A N 1
ATOM 849 C CA . THR A 1 108 ? -9.486 3.950 2.249 1.00 95.75 108 THR A CA 1
ATOM 850 C C . THR A 1 108 ? -9.329 4.353 3.714 1.00 95.75 108 THR A C 1
ATOM 852 O O . THR A 1 108 ? -10.041 3.814 4.568 1.00 95.75 108 THR A O 1
ATOM 855 N N . ILE A 1 109 ? -8.458 5.315 4.031 1.00 96.31 109 ILE A N 1
ATOM 856 C CA . ILE A 1 109 ? -8.155 5.711 5.417 1.00 96.31 109 ILE A CA 1
ATOM 857 C C . ILE A 1 109 ? -9.254 6.610 6.018 1.00 96.31 109 ILE A C 1
ATOM 859 O O . ILE A 1 109 ? -9.778 6.256 7.079 1.00 96.31 109 ILE A O 1
ATOM 863 N N . PRO A 1 110 ? -9.696 7.711 5.369 1.00 96.69 110 PRO A N 1
ATOM 864 C CA . PRO A 1 110 ? -10.690 8.623 5.949 1.00 96.69 110 PRO A CA 1
ATOM 865 C C . PRO A 1 110 ? -12.025 7.956 6.281 1.00 96.69 110 PRO A C 1
ATOM 867 O O . PRO A 1 110 ? -12.707 8.347 7.227 1.00 96.69 110 PRO A O 1
ATOM 870 N N . VAL A 1 111 ? -12.388 6.908 5.537 1.00 96.12 111 VAL A N 1
ATOM 871 C CA . VAL A 1 111 ? -13.656 6.196 5.720 1.00 96.12 111 VAL A CA 1
ATOM 872 C C . VAL A 1 111 ? -13.759 5.540 7.104 1.00 96.12 111 VAL A C 1
ATOM 874 O O . VAL A 1 111 ? -14.859 5.440 7.646 1.00 96.12 111 VAL A O 1
ATOM 877 N N . ALA A 1 112 ? -12.634 5.183 7.736 1.00 94.94 112 ALA A N 1
ATOM 878 C CA . ALA A 1 112 ? -12.626 4.645 9.098 1.00 94.94 112 ALA A CA 1
ATOM 879 C C . ALA A 1 112 ? -13.227 5.620 10.132 1.00 94.94 112 ALA A C 1
ATOM 881 O O . ALA A 1 112 ? -13.798 5.183 11.129 1.00 94.94 112 ALA A O 1
ATOM 882 N N . VAL A 1 113 ? -13.162 6.938 9.898 1.00 95.81 113 VAL A N 1
ATOM 883 C CA . VAL A 1 113 ? -13.670 7.962 10.834 1.00 95.81 113 VAL A CA 1
ATOM 884 C C . VAL A 1 113 ? -15.184 7.864 11.037 1.00 95.81 113 VAL A C 1
ATOM 886 O O . VAL A 1 113 ? -15.685 8.202 12.111 1.00 95.81 113 VAL A O 1
ATOM 889 N N . PHE A 1 114 ? -15.918 7.358 10.044 1.00 95.31 114 PHE A N 1
ATOM 890 C CA . PHE A 1 114 ? -17.374 7.213 10.115 1.00 95.31 114 PHE A CA 1
ATOM 891 C C . PHE A 1 114 ? -17.835 6.069 11.029 1.00 95.31 114 PHE A C 1
ATOM 893 O O . PHE A 1 114 ? -19.028 5.938 11.296 1.00 95.31 114 PHE A O 1
ATOM 900 N N . PHE A 1 115 ? -16.904 5.276 11.563 1.00 92.88 115 PHE A N 1
ATOM 901 C CA . PHE A 1 115 ? -17.187 4.131 12.415 1.00 92.88 115 PHE A CA 1
ATOM 902 C C . PHE A 1 115 ? -16.644 4.357 13.834 1.00 92.88 115 PHE A C 1
ATOM 904 O O . PHE A 1 115 ? -15.469 4.662 14.036 1.00 92.88 115 PHE A O 1
ATOM 911 N N . ALA A 1 116 ? -17.498 4.211 14.856 1.00 87.94 116 ALA A N 1
ATOM 912 C CA . ALA A 1 116 ? -17.110 4.459 16.251 1.00 87.94 116 ALA A CA 1
ATOM 913 C C . ALA A 1 116 ? -16.011 3.501 16.735 1.00 87.94 116 ALA A C 1
ATOM 915 O O . ALA A 1 116 ? -15.046 3.938 17.361 1.00 87.94 116 ALA A O 1
ATOM 916 N N . LYS A 1 117 ? -16.143 2.220 16.389 1.00 91.06 117 LYS A N 1
ATOM 917 C CA . LYS A 1 117 ? -15.130 1.186 16.591 1.00 91.06 117 LYS A CA 1
ATOM 918 C C . LYS A 1 117 ? -14.712 0.595 15.252 1.00 91.06 117 LYS A C 1
ATOM 920 O O . LYS A 1 117 ? -14.919 -0.581 14.985 1.00 91.06 117 LYS A O 1
ATOM 925 N N . TRP A 1 118 ? -14.143 1.428 14.390 1.00 93.25 118 TRP A N 1
ATOM 926 C CA . TRP A 1 118 ? -13.789 1.073 13.012 1.00 93.25 118 TRP A CA 1
ATOM 927 C C . TRP A 1 118 ? -13.020 -0.255 12.861 1.00 93.25 118 TRP A C 1
ATOM 929 O O . TRP A 1 118 ? -13.188 -0.938 11.856 1.00 93.25 118 TRP A O 1
ATOM 939 N N . TRP A 1 119 ? -12.223 -0.653 13.860 1.00 93.06 119 TRP A N 1
ATOM 940 C CA . TRP A 1 119 ? -11.456 -1.905 13.863 1.00 93.06 119 TRP A CA 1
ATOM 941 C C . TRP A 1 119 ? -12.308 -3.164 14.108 1.00 93.06 119 TRP A C 1
ATOM 943 O O . TRP A 1 119 ? -11.860 -4.266 13.809 1.00 93.06 119 TRP A O 1
ATOM 953 N N . GLU A 1 120 ? -13.512 -3.019 14.664 1.00 91.88 120 GLU A N 1
ATOM 954 C CA . GLU A 1 120 ? -14.482 -4.101 14.884 1.00 91.88 120 GLU A CA 1
ATOM 955 C C . GLU A 1 120 ? -15.520 -4.180 13.751 1.00 91.88 120 GLU A C 1
ATOM 957 O O . GLU A 1 120 ? -16.194 -5.200 13.620 1.00 91.88 120 GLU A O 1
ATOM 962 N N . GLU A 1 121 ? -15.650 -3.138 12.919 1.00 92.44 121 GLU A N 1
ATOM 963 C CA . GLU A 1 121 ? -16.772 -2.987 11.990 1.00 92.44 121 GLU A CA 1
ATOM 964 C C . GLU A 1 121 ? -16.636 -3.832 10.709 1.00 92.44 121 GLU A C 1
ATOM 966 O O . GLU A 1 121 ? -15.791 -3.553 9.848 1.00 92.44 121 GLU A O 1
ATOM 971 N N . PRO A 1 122 ? -17.531 -4.818 10.495 1.00 92.12 122 PRO A N 1
ATOM 972 C CA . PRO A 1 122 ? -17.551 -5.651 9.295 1.00 92.12 122 PRO A CA 1
ATOM 973 C C . PRO A 1 122 ? -17.645 -4.854 7.992 1.00 92.12 122 PRO A C 1
ATOM 975 O O . PRO A 1 122 ? -17.018 -5.224 6.997 1.00 92.12 122 PRO A O 1
ATOM 978 N N . LEU A 1 123 ? -18.434 -3.776 8.018 1.00 95.12 123 LEU A N 1
ATOM 979 C CA . LEU A 1 123 ? -18.722 -2.931 6.862 1.00 95.12 123 LEU A CA 1
ATOM 980 C C . LEU A 1 123 ? -17.489 -2.167 6.384 1.00 95.12 123 LEU A C 1
ATOM 982 O O . LEU A 1 123 ? -17.309 -2.028 5.178 1.00 95.12 123 LEU A O 1
ATOM 986 N N . TYR A 1 124 ? -16.620 -1.722 7.296 1.00 95.69 124 TYR A N 1
ATOM 987 C CA . TYR A 1 124 ? -15.383 -1.045 6.914 1.00 95.69 124 TYR A CA 1
ATOM 988 C C . TYR A 1 124 ? -14.427 -2.005 6.195 1.00 95.69 124 TYR A C 1
ATOM 990 O O . TYR A 1 124 ? -13.921 -1.692 5.120 1.00 95.69 124 TYR A O 1
ATOM 998 N N . ALA A 1 125 ? -14.251 -3.218 6.724 1.00 94.19 125 ALA A N 1
ATOM 999 C CA . ALA A 1 125 ? -13.437 -4.243 6.070 1.00 94.19 125 ALA A CA 1
ATOM 1000 C C . ALA A 1 125 ? -13.998 -4.651 4.694 1.00 94.19 125 ALA A C 1
ATOM 1002 O O . ALA A 1 125 ? -13.240 -4.841 3.744 1.00 94.19 125 ALA A O 1
ATOM 1003 N N . ASP A 1 126 ? -15.325 -4.763 4.565 1.00 95.06 126 ASP A N 1
ATOM 1004 C CA . ASP A 1 126 ? -15.966 -5.055 3.279 1.00 95.06 126 ASP A CA 1
ATOM 1005 C C . ASP A 1 126 ? -15.836 -3.906 2.279 1.00 95.06 126 ASP A C 1
ATOM 1007 O O . ASP A 1 126 ? -15.568 -4.162 1.105 1.00 95.06 126 ASP A O 1
ATOM 1011 N N . TYR A 1 127 ? -15.945 -2.661 2.742 1.00 96.81 127 TYR A N 1
ATOM 1012 C CA . TYR A 1 127 ? -15.654 -1.485 1.931 1.00 96.81 127 TYR A CA 1
ATOM 1013 C C . TYR A 1 127 ? -14.215 -1.525 1.404 1.00 96.81 127 TYR A C 1
ATOM 1015 O O . TYR A 1 127 ? -14.018 -1.437 0.196 1.00 96.81 127 TYR A O 1
ATOM 1023 N N . LEU A 1 128 ? -13.218 -1.745 2.270 1.00 96.38 128 LEU A N 1
ATOM 1024 C CA . LEU A 1 128 ? -11.816 -1.843 1.849 1.00 96.38 128 LEU A CA 1
ATOM 1025 C C . LEU A 1 128 ? -11.598 -2.952 0.821 1.00 96.38 128 LEU A C 1
ATOM 1027 O O . LEU A 1 128 ? -10.957 -2.722 -0.200 1.00 96.38 128 LEU A O 1
ATOM 1031 N N . ARG A 1 129 ? -12.163 -4.141 1.059 1.00 96.00 129 ARG A N 1
ATOM 1032 C CA . ARG A 1 129 ? -12.078 -5.273 0.129 1.00 96.00 129 ARG A CA 1
ATOM 1033 C C . ARG A 1 129 ? -12.613 -4.908 -1.254 1.00 96.00 129 ARG A C 1
ATOM 1035 O O . ARG A 1 129 ? -11.960 -5.188 -2.256 1.00 96.00 129 ARG A O 1
ATOM 1042 N N . VAL A 1 130 ? -13.807 -4.317 -1.306 1.00 96.44 130 VAL A N 1
ATOM 1043 C CA . VAL A 1 130 ? -14.447 -3.941 -2.571 1.00 96.44 130 VAL A CA 1
ATOM 1044 C C . VAL A 1 130 ? -13.652 -2.838 -3.261 1.00 96.44 130 VAL A C 1
ATOM 1046 O O . VAL A 1 130 ? -13.359 -2.971 -4.445 1.00 96.44 130 VAL A O 1
ATOM 1049 N N . THR A 1 131 ? -13.240 -1.803 -2.529 1.00 96.06 131 THR A N 1
ATOM 1050 C CA . THR A 1 131 ? -12.439 -0.695 -3.062 1.00 96.06 131 THR A CA 1
ATOM 1051 C C . THR A 1 131 ? -11.120 -1.192 -3.648 1.00 96.06 131 THR A C 1
ATOM 1053 O O . THR A 1 131 ? -10.830 -0.893 -4.802 1.00 96.06 131 THR A O 1
ATOM 1056 N N . LEU A 1 132 ? -10.361 -2.018 -2.919 1.00 94.69 132 LEU A N 1
ATOM 1057 C CA . LEU A 1 132 ? -9.123 -2.624 -3.424 1.00 94.69 132 LEU A CA 1
ATOM 1058 C C . LEU A 1 132 ? -9.379 -3.466 -4.680 1.00 94.69 132 LEU A C 1
ATOM 1060 O O . LEU A 1 132 ? -8.662 -3.323 -5.666 1.00 94.69 132 LEU A O 1
ATOM 1064 N N . GLY A 1 133 ? -10.435 -4.287 -4.682 1.00 95.06 133 GLY A N 1
ATOM 1065 C CA . GLY A 1 133 ? -10.814 -5.087 -5.847 1.00 95.06 133 GLY A CA 1
ATOM 1066 C C . GLY A 1 133 ? -11.128 -4.234 -7.080 1.00 95.06 133 GLY A C 1
ATOM 1067 O O . GLY A 1 133 ? -10.612 -4.503 -8.164 1.00 95.06 133 GLY A O 1
ATOM 1068 N N . VAL A 1 134 ? -11.921 -3.168 -6.920 1.00 95.06 134 VAL A N 1
ATOM 1069 C CA . VAL A 1 134 ? -12.249 -2.227 -8.005 1.00 95.06 134 VAL A CA 1
ATOM 1070 C C . VAL A 1 134 ? -10.997 -1.521 -8.517 1.00 95.06 134 VAL A C 1
ATOM 1072 O O . VAL A 1 134 ? -10.783 -1.479 -9.728 1.00 95.06 134 VAL A O 1
ATOM 1075 N N . VAL A 1 135 ? -10.152 -1.001 -7.623 1.00 92.50 135 VAL A N 1
ATOM 1076 C CA . VAL A 1 135 ? -8.914 -0.300 -8.000 1.00 92.50 135 VAL A CA 1
ATOM 1077 C C . VAL A 1 135 ? -7.961 -1.235 -8.740 1.00 92.50 135 VAL A C 1
ATOM 1079 O O . VAL A 1 135 ? -7.412 -0.854 -9.772 1.00 92.50 135 VAL A O 1
ATOM 1082 N N . MET A 1 136 ? -7.815 -2.481 -8.283 1.00 92.12 136 MET A N 1
ATOM 1083 C CA . MET A 1 136 ? -6.990 -3.479 -8.963 1.00 92.12 136 MET A CA 1
ATOM 1084 C C . MET A 1 136 ? -7.485 -3.761 -10.379 1.00 92.12 136 MET A C 1
ATOM 1086 O O . MET A 1 136 ? -6.673 -3.765 -11.304 1.00 92.12 136 MET A O 1
ATOM 1090 N N . LEU A 1 137 ? -8.793 -3.938 -10.576 1.00 94.69 137 LEU A N 1
ATOM 1091 C CA . LEU A 1 137 ? -9.359 -4.159 -11.908 1.00 94.69 137 LEU A CA 1
ATOM 1092 C C . LEU A 1 137 ? -9.260 -2.921 -12.801 1.00 94.69 137 LEU A C 1
ATOM 1094 O O . LEU A 1 137 ? -8.954 -3.058 -13.983 1.00 94.69 137 LEU A O 1
ATOM 1098 N N . ALA A 1 138 ? -9.465 -1.723 -12.256 1.00 91.75 138 ALA A N 1
ATOM 1099 C CA . ALA A 1 138 ? -9.313 -0.475 -12.999 1.00 91.75 138 ALA A CA 1
ATOM 1100 C C . ALA A 1 138 ? -7.863 -0.276 -13.467 1.00 91.75 138 ALA A C 1
ATOM 1102 O O . ALA A 1 138 ? -7.620 0.007 -14.641 1.00 91.75 138 ALA A O 1
ATOM 1103 N N . ALA A 1 139 ? -6.889 -0.508 -12.585 1.00 88.81 139 ALA A N 1
ATOM 1104 C CA . ALA A 1 139 ? -5.477 -0.440 -12.938 1.00 88.81 139 ALA A CA 1
ATOM 1105 C C . ALA A 1 139 ? -5.072 -1.558 -13.921 1.00 88.81 139 ALA A C 1
ATOM 1107 O O . ALA A 1 139 ? -4.253 -1.322 -14.807 1.00 88.81 139 ALA A O 1
ATOM 1108 N N . ALA A 1 140 ? -5.669 -2.752 -13.842 1.00 91.19 140 ALA A N 1
ATOM 1109 C CA . ALA A 1 140 ? -5.458 -3.795 -14.846 1.00 91.19 140 ALA A CA 1
ATOM 1110 C C . ALA A 1 140 ? -6.056 -3.410 -16.210 1.00 91.19 140 ALA A C 1
ATOM 1112 O O . ALA A 1 140 ? -5.412 -3.605 -17.239 1.00 91.19 140 ALA A O 1
ATOM 1113 N N . ALA A 1 141 ? -7.253 -2.816 -16.233 1.00 92.31 141 ALA A N 1
ATOM 1114 C CA . ALA A 1 141 ? -7.882 -2.316 -17.452 1.00 92.31 141 ALA A CA 1
ATOM 1115 C C . ALA A 1 141 ? -7.035 -1.220 -18.112 1.00 92.31 141 ALA A C 1
ATOM 1117 O O . ALA A 1 141 ? -6.832 -1.251 -19.322 1.00 92.31 141 ALA A O 1
ATOM 1118 N N . GLN A 1 142 ? -6.466 -0.303 -17.325 1.00 90.81 142 GLN A N 1
ATOM 1119 C CA . GLN A 1 142 ? -5.535 0.706 -17.827 1.00 90.81 142 GLN A CA 1
ATOM 1120 C C . GLN A 1 142 ? -4.281 0.065 -18.451 1.00 90.81 142 GLN A C 1
ATOM 1122 O O . GLN A 1 142 ? -3.902 0.440 -19.560 1.00 90.81 142 GLN A O 1
ATOM 1127 N N . LYS A 1 143 ? -3.682 -0.945 -17.802 1.00 89.88 143 LYS A N 1
ATOM 1128 C CA . LYS A 1 143 ? -2.537 -1.697 -18.356 1.00 89.88 143 LYS A CA 1
ATOM 1129 C C . LYS A 1 143 ? -2.892 -2.453 -19.644 1.00 89.88 143 LYS A C 1
ATOM 1131 O O . LYS A 1 143 ? -2.091 -2.474 -20.577 1.00 89.88 143 LYS A O 1
ATOM 1136 N N . LEU A 1 144 ? -4.088 -3.043 -19.714 1.00 91.88 144 LEU A N 1
ATOM 1137 C CA . LEU A 1 144 ? -4.602 -3.708 -20.916 1.00 91.88 144 LEU A CA 1
ATOM 1138 C C . LEU A 1 144 ? -4.770 -2.726 -22.079 1.00 91.88 144 LEU A C 1
ATOM 1140 O O . LEU A 1 144 ? -4.336 -3.025 -23.187 1.00 91.88 144 LEU A O 1
ATOM 1144 N N . LEU A 1 145 ? -5.373 -1.560 -21.825 1.00 92.19 145 LEU A N 1
ATOM 1145 C CA . LEU A 1 145 ? -5.589 -0.523 -22.837 1.00 92.19 145 LEU A CA 1
ATOM 1146 C C . LEU A 1 145 ? -4.273 0.085 -23.332 1.00 92.19 145 LEU A C 1
ATOM 1148 O O . LEU A 1 145 ? -4.153 0.383 -24.517 1.00 92.19 145 LEU A O 1
ATOM 1152 N N . ALA A 1 146 ? -3.289 0.245 -22.444 1.00 89.88 146 ALA A N 1
ATOM 1153 C CA . ALA A 1 146 ? -1.958 0.710 -22.819 1.00 89.88 146 ALA A CA 1
ATOM 1154 C C . ALA A 1 146 ? -1.191 -0.320 -23.667 1.00 89.88 146 ALA A C 1
ATOM 1156 O O . ALA A 1 146 ? -0.341 0.061 -24.464 1.00 89.88 146 ALA A O 1
ATOM 1157 N N . GLY A 1 147 ? -1.452 -1.620 -23.490 1.00 88.50 147 GLY A N 1
ATOM 1158 C CA . GLY A 1 147 ? -0.822 -2.708 -24.249 1.00 88.50 147 GLY A CA 1
ATOM 1159 C C . GLY A 1 147 ? 0.648 -2.989 -23.901 1.00 88.50 147 GLY A C 1
ATOM 1160 O O . GLY A 1 147 ? 1.129 -4.090 -24.163 1.00 88.50 147 GLY A O 1
ATOM 1161 N N . THR A 1 148 ? 1.331 -2.061 -23.227 1.00 88.38 148 THR A N 1
ATOM 1162 C CA . THR A 1 148 ? 2.775 -2.110 -22.930 1.00 88.38 148 THR A CA 1
ATOM 1163 C C . THR A 1 148 ? 3.198 -3.246 -21.989 1.00 88.38 148 THR A C 1
ATOM 1165 O O . THR A 1 148 ? 4.352 -3.674 -21.975 1.00 88.38 148 THR A O 1
ATOM 1168 N N . TYR A 1 149 ? 2.263 -3.766 -21.190 1.00 88.88 149 TYR A N 1
ATOM 1169 C CA . TYR A 1 149 ? 2.477 -4.970 -20.381 1.00 88.88 149 TYR A CA 1
ATOM 1170 C C . TYR A 1 149 ? 2.330 -6.255 -21.207 1.00 88.88 149 TYR A C 1
ATOM 1172 O O . TYR A 1 149 ? 3.022 -7.233 -20.942 1.00 88.88 149 TYR A O 1
ATOM 1180 N N . LEU A 1 150 ? 1.447 -6.271 -22.211 1.00 90.62 150 LEU A N 1
ATOM 1181 C CA . LEU A 1 150 ? 1.191 -7.456 -23.040 1.00 90.62 150 LEU A CA 1
ATOM 1182 C C . LEU A 1 150 ? 2.304 -7.681 -24.065 1.00 90.62 150 LEU A C 1
ATOM 1184 O O . LEU A 1 150 ? 2.702 -8.819 -24.317 1.00 90.62 150 LEU A O 1
ATOM 1188 N N . ASP A 1 151 ? 2.809 -6.600 -24.657 1.00 89.31 151 ASP A N 1
ATOM 1189 C CA . ASP A 1 151 ? 3.921 -6.661 -25.604 1.00 89.31 151 ASP A CA 1
ATOM 1190 C C . ASP A 1 151 ? 5.298 -6.731 -24.917 1.00 89.31 151 ASP A C 1
ATOM 1192 O O . ASP A 1 151 ? 6.289 -7.030 -25.585 1.00 89.31 151 ASP A O 1
ATOM 1196 N N . GLY A 1 152 ? 5.348 -6.542 -23.592 1.00 86.88 152 GLY A N 1
ATOM 1197 C CA . GLY A 1 152 ? 6.549 -6.607 -22.758 1.00 86.88 152 GLY A CA 1
ATOM 1198 C C . GLY A 1 152 ? 7.423 -5.350 -22.801 1.00 86.88 152 GLY A C 1
ATOM 1199 O O . GLY A 1 152 ? 8.481 -5.340 -22.172 1.00 86.88 152 GLY A O 1
ATOM 1200 N N . SER A 1 153 ? 7.016 -4.300 -23.518 1.00 89.50 153 SER A N 1
ATOM 1201 C CA . SER A 1 153 ? 7.785 -3.056 -23.661 1.00 89.50 153 SER A CA 1
ATOM 1202 C C . SER A 1 153 ? 7.953 -2.306 -22.343 1.00 89.50 153 SER A C 1
ATOM 1204 O O . SER A 1 153 ? 9.015 -1.740 -22.106 1.00 89.50 153 SER A O 1
ATOM 1206 N N . TYR A 1 154 ? 6.965 -2.362 -21.445 1.00 87.00 154 TYR A N 1
ATOM 1207 C CA . TYR A 1 154 ? 7.077 -1.752 -20.120 1.00 87.00 154 TYR A CA 1
ATOM 1208 C C . TYR A 1 154 ? 8.108 -2.473 -19.241 1.00 87.00 154 TYR A C 1
ATOM 1210 O O . TYR A 1 154 ? 8.966 -1.833 -18.645 1.00 87.00 154 TYR A O 1
ATOM 1218 N N . ILE A 1 155 ? 8.087 -3.811 -19.220 1.00 87.94 155 ILE A N 1
ATOM 1219 C CA . ILE A 1 155 ? 9.075 -4.600 -18.465 1.00 87.94 155 ILE A CA 1
ATOM 1220 C C . ILE A 1 155 ? 10.479 -4.414 -19.052 1.00 87.94 155 ILE A C 1
ATOM 1222 O O . ILE A 1 155 ? 11.451 -4.312 -18.306 1.00 87.94 155 ILE A O 1
ATOM 1226 N N . ALA A 1 156 ? 10.590 -4.315 -20.382 1.00 85.62 156 ALA A N 1
ATOM 1227 C CA . ALA A 1 156 ? 11.848 -3.980 -21.038 1.00 85.62 156 ALA A CA 1
ATOM 1228 C C . ALA A 1 156 ? 12.336 -2.581 -20.632 1.00 85.62 156 ALA A C 1
ATOM 1230 O O . ALA A 1 156 ? 13.499 -2.430 -20.279 1.00 85.62 156 ALA A O 1
ATOM 1231 N N . PHE A 1 157 ? 11.454 -1.578 -20.631 1.00 86.06 157 PHE A N 1
ATOM 1232 C CA . PHE A 1 157 ? 11.782 -0.221 -20.198 1.00 86.06 157 PHE A CA 1
ATOM 1233 C C . PHE A 1 157 ? 12.329 -0.205 -18.764 1.00 86.06 157 PHE A C 1
ATOM 1235 O O . PHE A 1 157 ? 13.430 0.299 -18.555 1.00 86.06 157 PHE A O 1
ATOM 1242 N N . LEU A 1 158 ? 11.630 -0.837 -17.815 1.00 83.69 158 LEU A N 1
ATOM 1243 C CA . LEU A 1 158 ? 12.087 -0.952 -16.425 1.00 83.69 158 LEU A CA 1
ATOM 1244 C C . LEU A 1 158 ? 13.442 -1.669 -16.309 1.00 83.69 158 LEU A C 1
ATOM 1246 O O . LEU A 1 158 ? 14.317 -1.219 -15.584 1.00 83.69 158 LEU A O 1
ATOM 1250 N N . SER A 1 159 ? 13.660 -2.730 -17.090 1.00 83.56 159 SER A N 1
ATOM 1251 C CA . SER A 1 159 ? 14.900 -3.524 -17.037 1.00 83.56 159 SER A CA 1
ATOM 1252 C C . SER A 1 159 ? 16.141 -2.831 -17.629 1.00 83.56 159 SER A C 1
ATOM 1254 O O . SER A 1 159 ? 17.240 -3.390 -17.561 1.00 83.56 159 SER A O 1
ATOM 1256 N N . TYR A 1 160 ? 15.980 -1.680 -18.290 1.00 81.12 160 TYR A N 1
ATOM 1257 C CA . TYR A 1 160 ? 17.083 -0.945 -18.926 1.00 81.12 160 TYR A CA 1
ATOM 1258 C C . TYR A 1 160 ? 17.216 0.504 -18.465 1.00 81.12 160 TYR A C 1
ATOM 1260 O O . TYR A 1 160 ? 18.327 1.033 -18.488 1.00 81.12 160 TYR A O 1
ATOM 1268 N N . TYR A 1 161 ? 16.109 1.147 -18.100 1.00 82.38 161 TYR A N 1
ATOM 1269 C CA . TYR A 1 161 ? 16.067 2.543 -17.667 1.00 82.38 161 TYR A CA 1
ATOM 1270 C C . TYR A 1 161 ? 15.632 2.711 -16.215 1.00 82.38 161 TYR A C 1
ATOM 1272 O O . TYR A 1 161 ? 15.659 3.835 -15.717 1.00 82.38 161 TYR A O 1
ATOM 1280 N N . GLY A 1 162 ? 15.226 1.627 -15.560 1.00 73.31 162 GLY A N 1
ATOM 1281 C CA . GLY A 1 162 ? 14.809 1.659 -14.173 1.00 73.31 162 GLY A CA 1
ATOM 1282 C C . GLY A 1 162 ? 15.970 1.738 -13.183 1.00 73.31 162 GLY A C 1
ATOM 1283 O O . GLY A 1 162 ? 17.155 1.728 -13.547 1.00 73.31 162 GLY A O 1
ATOM 1284 N N . SER A 1 163 ? 15.612 1.802 -11.906 1.00 74.44 163 SER A N 1
ATOM 1285 C CA . SER A 1 163 ? 16.527 1.745 -10.773 1.00 74.44 163 SER A CA 1
ATOM 1286 C C . SER A 1 163 ? 17.261 0.394 -10.698 1.00 74.44 163 SER A C 1
ATOM 1288 O O . SER A 1 163 ? 17.001 -0.555 -11.444 1.00 74.44 163 SER A O 1
ATOM 1290 N N . THR A 1 164 ? 18.242 0.281 -9.798 1.00 73.69 164 THR A N 1
ATOM 1291 C CA . THR A 1 164 ? 19.059 -0.939 -9.640 1.00 73.69 164 THR A CA 1
ATOM 1292 C C . THR A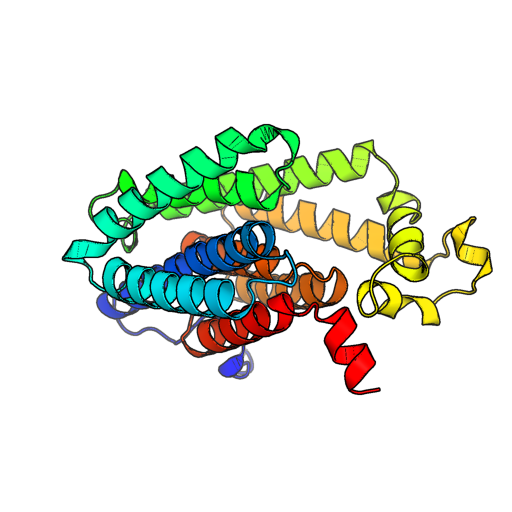 1 164 ? 18.209 -2.198 -9.439 1.00 73.69 164 THR A C 1
ATOM 1294 O O . THR A 1 164 ? 18.575 -3.265 -9.930 1.00 73.69 164 THR A O 1
ATOM 1297 N N . THR A 1 165 ? 17.077 -2.090 -8.741 1.00 73.81 165 THR A N 1
ATOM 1298 C CA . THR A 1 165 ? 16.165 -3.213 -8.509 1.00 73.81 165 THR A CA 1
ATOM 1299 C C . THR A 1 165 ? 15.282 -3.502 -9.719 1.00 73.81 165 THR A C 1
ATOM 1301 O O . THR A 1 165 ? 15.103 -4.667 -10.072 1.00 73.81 165 THR A O 1
ATOM 1304 N N . GLU A 1 166 ? 14.818 -2.479 -10.429 1.00 75.94 166 GLU A N 1
ATOM 1305 C CA . GLU A 1 166 ? 14.031 -2.632 -11.660 1.00 75.94 166 GLU A CA 1
ATOM 1306 C C . GLU A 1 166 ? 14.838 -3.324 -12.776 1.00 75.94 166 GLU A C 1
ATOM 1308 O O . GLU A 1 166 ? 14.298 -4.092 -13.580 1.00 75.94 166 GLU A O 1
ATOM 1313 N N . ASN A 1 167 ? 16.165 -3.168 -12.747 1.00 79.31 167 ASN A N 1
ATOM 1314 C CA . ASN A 1 167 ? 17.109 -3.856 -13.627 1.00 79.31 167 ASN A CA 1
ATOM 1315 C C . ASN A 1 167 ? 17.326 -5.344 -13.280 1.00 79.31 167 ASN A C 1
ATOM 1317 O O . ASN A 1 167 ? 18.069 -6.030 -13.988 1.00 79.31 167 ASN A O 1
ATOM 1321 N N . MET A 1 168 ? 16.688 -5.896 -12.234 1.00 75.19 168 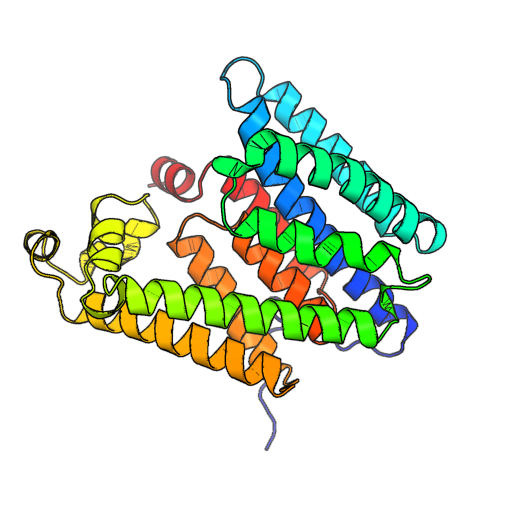MET A N 1
ATOM 1322 C CA . MET A 1 168 ? 16.969 -7.266 -11.772 1.00 75.19 168 MET A CA 1
ATOM 1323 C C . MET A 1 168 ? 16.710 -8.344 -12.825 1.00 75.19 168 MET A C 1
ATOM 1325 O O . MET A 1 168 ? 17.300 -9.412 -12.735 1.00 75.19 168 MET A O 1
ATOM 1329 N N . PHE A 1 169 ? 15.858 -8.096 -13.825 1.00 74.19 169 PHE A N 1
ATOM 1330 C CA . PHE A 1 169 ? 15.569 -9.059 -14.895 1.00 74.19 169 PHE A CA 1
ATOM 1331 C C . PHE A 1 169 ? 16.399 -8.845 -16.160 1.00 74.19 169 PHE A C 1
ATOM 1333 O O . PHE A 1 169 ? 16.281 -9.625 -17.106 1.00 74.19 169 PHE A O 1
ATOM 1340 N N . GLN A 1 170 ? 17.304 -7.863 -16.164 1.00 76.75 170 GLN A N 1
ATOM 1341 C CA . GLN A 1 170 ? 18.163 -7.575 -17.308 1.00 76.75 170 GLN A CA 1
ATOM 1342 C C . GLN A 1 170 ? 19.011 -8.789 -17.720 1.00 76.75 170 GLN A C 1
ATOM 1344 O O . GLN A 1 170 ? 19.287 -8.967 -18.901 1.00 76.75 170 GLN A O 1
ATOM 1349 N N . PHE A 1 171 ? 19.388 -9.670 -16.785 1.00 80.44 171 PHE A N 1
ATOM 1350 C CA . PHE A 1 171 ? 20.183 -10.866 -17.097 1.00 80.44 171 PHE A CA 1
ATOM 1351 C C . PHE A 1 171 ? 19.434 -11.908 -17.945 1.00 80.44 171 PHE A C 1
ATOM 1353 O O . PHE A 1 171 ? 20.070 -12.765 -18.559 1.00 80.44 171 PHE A O 1
ATOM 1360 N N . LEU A 1 172 ? 18.098 -11.865 -17.976 1.00 79.50 172 LEU A N 1
ATOM 1361 C CA . LEU A 1 172 ? 17.283 -12.824 -18.724 1.00 79.50 172 LEU A CA 1
ATOM 1362 C C . LEU A 1 172 ? 17.269 -12.531 -20.229 1.00 79.50 172 LEU A C 1
ATOM 1364 O O . LEU A 1 172 ? 16.895 -13.411 -21.010 1.00 79.50 172 LEU A O 1
ATOM 1368 N N . CYS A 1 173 ? 17.644 -11.314 -20.640 1.00 80.25 173 CYS A N 1
ATOM 1369 C CA . CYS A 1 173 ? 17.485 -10.830 -22.008 1.00 80.25 173 CYS A CA 1
ATOM 1370 C C . CYS A 1 173 ? 18.682 -9.985 -22.483 1.00 80.25 173 CYS A C 1
ATOM 1372 O O . CYS A 1 173 ? 19.375 -9.329 -21.712 1.00 80.25 173 CYS A O 1
ATOM 1374 N N . THR A 1 174 ? 18.978 -10.013 -23.784 1.00 77.62 174 THR A N 1
ATOM 1375 C CA . THR A 1 174 ? 20.115 -9.270 -24.358 1.00 77.62 174 THR A CA 1
ATOM 1376 C C . THR A 1 174 ? 19.778 -7.789 -24.535 1.00 77.62 174 THR A C 1
ATOM 1378 O O . THR A 1 174 ? 18.618 -7.444 -24.728 1.00 77.62 174 THR A O 1
ATOM 1381 N N . ARG A 1 175 ? 20.778 -6.893 -24.549 1.00 73.12 175 ARG A N 1
ATOM 1382 C CA . ARG A 1 175 ? 20.573 -5.429 -24.698 1.00 73.12 175 ARG A CA 1
ATOM 1383 C C . ARG A 1 175 ? 19.774 -5.007 -25.943 1.00 73.12 175 ARG A C 1
ATOM 1385 O O . ARG A 1 175 ? 19.169 -3.943 -25.945 1.00 73.12 175 ARG A O 1
ATOM 1392 N N . GLU A 1 176 ? 19.732 -5.839 -26.981 1.00 72.38 176 GLU A N 1
ATOM 1393 C CA . GLU A 1 176 ? 18.914 -5.615 -28.185 1.00 72.38 176 GLU A CA 1
ATOM 1394 C C . GLU A 1 176 ? 17.400 -5.718 -27.920 1.00 72.38 176 GLU A C 1
ATOM 1396 O O . GLU A 1 176 ? 16.587 -5.257 -28.721 1.00 72.38 176 GLU A O 1
ATOM 1401 N N . THR A 1 177 ? 17.005 -6.285 -26.777 1.00 74.44 177 THR A N 1
ATOM 1402 C CA . THR A 1 177 ? 15.603 -6.531 -26.416 1.00 74.44 177 THR A CA 1
ATOM 1403 C C . THR A 1 177 ? 14.856 -5.301 -25.900 1.00 74.44 177 THR A C 1
ATOM 1405 O O . THR A 1 177 ? 13.658 -5.388 -25.635 1.00 74.44 177 THR A O 1
ATOM 1408 N N . LEU A 1 178 ? 15.524 -4.143 -25.825 1.00 74.19 178 LEU A N 1
ATOM 1409 C CA . LEU A 1 178 ? 14.886 -2.857 -25.534 1.00 74.19 178 LEU A CA 1
ATOM 1410 C C . LEU A 1 178 ? 13.857 -2.471 -26.610 1.00 74.19 178 LEU A C 1
ATOM 1412 O O . LEU A 1 178 ? 12.756 -2.035 -26.291 1.00 74.19 178 LEU A O 1
ATOM 1416 N N . TYR A 1 179 ? 14.205 -2.663 -27.885 1.00 77.62 179 TYR A N 1
ATOM 1417 C CA . TYR A 1 179 ? 13.329 -2.336 -29.019 1.00 77.62 179 TYR A CA 1
ATOM 1418 C C . TYR A 1 179 ? 12.456 -3.518 -29.451 1.00 77.62 179 TYR A C 1
ATOM 1420 O O . TYR A 1 179 ? 11.463 -3.335 -30.147 1.00 77.62 179 TYR A O 1
ATOM 1428 N N . ASN A 1 180 ? 12.825 -4.731 -29.032 1.00 83.25 180 ASN A N 1
ATOM 1429 C CA . ASN A 1 180 ? 12.105 -5.969 -29.309 1.00 83.25 180 ASN A CA 1
ATOM 1430 C C . ASN A 1 180 ? 12.024 -6.815 -28.029 1.00 83.25 180 ASN A C 1
ATOM 1432 O O . ASN A 1 180 ? 12.916 -7.636 -27.788 1.00 83.25 180 ASN A O 1
ATOM 1436 N N . PRO A 1 181 ? 10.972 -6.645 -27.206 1.00 82.06 181 PRO A N 1
ATOM 1437 C CA . PRO A 1 181 ? 10.858 -7.343 -25.933 1.00 82.06 181 PRO A CA 1
ATOM 1438 C C . PRO A 1 181 ? 10.943 -8.863 -26.099 1.00 82.06 181 PRO A C 1
ATOM 1440 O O . PRO A 1 181 ? 10.220 -9.475 -26.896 1.00 82.06 181 PRO A O 1
ATOM 1443 N N . CYS A 1 182 ? 11.831 -9.478 -25.321 1.00 86.75 182 CYS A N 1
ATOM 1444 C CA . CYS A 1 182 ? 12.023 -10.922 -25.285 1.00 86.75 182 CYS A CA 1
ATOM 1445 C C . CYS A 1 182 ? 10.803 -11.653 -24.695 1.00 86.75 182 CYS A C 1
ATOM 1447 O O . CYS A 1 182 ? 9.937 -11.063 -24.043 1.00 86.75 182 CYS A O 1
ATOM 1449 N N . GLY A 1 183 ? 10.761 -12.978 -24.873 1.00 88.25 183 GLY A N 1
ATOM 1450 C CA . GLY A 1 183 ? 9.690 -13.818 -24.326 1.00 88.25 183 GLY A CA 1
ATOM 1451 C C . GLY A 1 183 ? 9.523 -13.696 -22.805 1.00 88.25 183 GLY A C 1
ATOM 1452 O O . GLY A 1 183 ? 8.394 -13.720 -22.323 1.00 88.25 183 GLY A O 1
ATOM 1453 N N . TRP A 1 184 ? 10.616 -13.485 -22.061 1.00 88.31 184 TRP A N 1
ATOM 1454 C CA . TRP A 1 184 ? 10.567 -13.292 -20.608 1.00 88.31 184 TRP A CA 1
ATOM 1455 C C . TRP A 1 184 ? 9.881 -11.987 -20.198 1.00 88.31 184 TRP A C 1
ATOM 1457 O O . TRP A 1 184 ? 9.024 -12.020 -19.320 1.00 88.31 184 TRP A O 1
ATOM 1467 N N . HIS A 1 185 ? 10.169 -10.865 -20.866 1.00 89.56 185 HIS A N 1
ATOM 1468 C CA . HIS A 1 185 ? 9.493 -9.590 -20.591 1.00 89.56 185 HIS A CA 1
ATOM 1469 C C . HIS A 1 185 ? 7.983 -9.683 -20.848 1.00 89.56 185 HIS A C 1
ATOM 1471 O O . HIS A 1 185 ? 7.186 -9.225 -20.031 1.00 89.56 185 HIS A O 1
ATOM 1477 N N . LYS A 1 186 ? 7.583 -10.345 -21.941 1.00 90.12 186 LYS A N 1
ATOM 1478 C CA . LYS A 1 186 ? 6.166 -10.602 -22.249 1.00 90.12 186 LYS A CA 1
ATOM 1479 C C . LYS A 1 186 ? 5.508 -11.486 -21.196 1.00 90.12 186 LYS A C 1
ATOM 1481 O O . LYS A 1 186 ? 4.418 -11.177 -20.728 1.00 90.12 186 LYS A O 1
ATOM 1486 N N . PHE A 1 187 ? 6.175 -12.571 -20.800 1.00 92.00 187 PHE A N 1
ATOM 1487 C CA . PHE A 1 187 ? 5.672 -13.474 -19.768 1.00 92.00 187 PHE A CA 1
ATOM 1488 C C . PHE A 1 187 ? 5.451 -12.750 -18.435 1.00 92.00 187 PHE A C 1
ATOM 1490 O O . PHE A 1 187 ? 4.369 -12.868 -17.867 1.00 92.00 187 PHE A O 1
ATOM 1497 N N . LEU A 1 188 ? 6.433 -11.974 -17.964 1.00 89.50 188 LEU A N 1
ATOM 1498 C CA . LEU A 1 188 ? 6.331 -11.219 -16.712 1.00 89.50 188 LEU A CA 1
ATOM 1499 C C . LEU A 1 188 ? 5.195 -10.191 -16.761 1.00 89.50 188 LEU A C 1
ATOM 1501 O O . LEU A 1 188 ? 4.385 -10.130 -15.838 1.00 89.50 188 LEU A O 1
ATOM 1505 N N . GLY A 1 189 ? 5.084 -9.436 -17.857 1.00 89.69 189 GLY A N 1
ATOM 1506 C CA . GLY A 1 189 ? 4.019 -8.449 -18.025 1.00 89.69 189 GLY A CA 1
ATOM 1507 C C . GLY A 1 189 ? 2.621 -9.077 -18.042 1.00 89.69 189 GLY A C 1
ATOM 1508 O O . GLY A 1 189 ? 1.725 -8.611 -17.335 1.00 89.69 189 GLY A O 1
ATOM 1509 N N . ILE A 1 190 ? 2.444 -10.189 -18.766 1.00 93.25 190 ILE A N 1
ATOM 1510 C CA . ILE A 1 190 ? 1.190 -10.959 -18.782 1.00 93.25 190 ILE A CA 1
ATOM 1511 C C . ILE A 1 190 ? 0.892 -11.546 -17.398 1.00 93.25 190 ILE A C 1
ATOM 1513 O O . ILE A 1 190 ? -0.251 -11.489 -16.947 1.00 93.25 190 ILE A O 1
ATOM 1517 N N . PHE A 1 191 ? 1.897 -12.093 -16.713 1.00 93.31 191 PHE A N 1
ATOM 1518 C CA . PHE A 1 191 ? 1.737 -12.673 -15.382 1.00 93.31 191 PHE A CA 1
ATOM 1519 C C . PHE A 1 191 ? 1.245 -11.638 -14.368 1.00 93.31 191 PHE A C 1
ATOM 1521 O O . PHE A 1 191 ? 0.242 -11.888 -13.704 1.00 93.31 191 PHE A O 1
ATOM 1528 N N . ILE A 1 192 ? 1.885 -10.464 -14.295 1.00 91.19 192 ILE A N 1
ATOM 1529 C CA . ILE A 1 192 ? 1.477 -9.368 -13.398 1.00 91.19 192 ILE A CA 1
ATOM 1530 C C . ILE A 1 192 ? 0.027 -8.963 -13.677 1.00 91.19 192 ILE A C 1
ATOM 1532 O O . ILE A 1 192 ? -0.770 -8.789 -12.756 1.00 91.19 192 ILE A O 1
ATOM 1536 N N . LEU A 1 193 ? -0.334 -8.855 -14.955 1.00 93.06 193 LEU A N 1
ATOM 1537 C CA . LEU A 1 193 ? -1.672 -8.458 -15.371 1.00 93.06 193 LEU A CA 1
ATOM 1538 C C . LEU A 1 193 ? -2.731 -9.498 -14.980 1.00 93.06 193 LEU A C 1
ATOM 1540 O O . LEU A 1 193 ? -3.762 -9.146 -14.407 1.00 93.06 193 LEU A O 1
ATOM 1544 N N . LEU A 1 194 ? -2.470 -10.780 -15.243 1.00 94.50 194 LEU A N 1
ATOM 1545 C CA . LEU A 1 194 ? -3.366 -11.873 -14.859 1.00 94.50 194 LEU A CA 1
ATOM 1546 C C . LEU A 1 194 ? -3.481 -12.007 -13.341 1.00 94.50 194 LEU A C 1
ATOM 1548 O O . LEU A 1 194 ? -4.583 -12.235 -12.841 1.00 94.50 194 LEU A O 1
ATOM 1552 N N . TRP A 1 195 ? -2.374 -11.836 -12.616 1.00 94.38 195 TRP A N 1
ATOM 1553 C CA . TRP A 1 195 ? -2.363 -11.842 -11.158 1.00 94.38 195 TRP A CA 1
ATOM 1554 C C . TRP A 1 195 ? -3.257 -10.731 -10.608 1.00 94.38 195 TRP A C 1
ATOM 1556 O O . TRP A 1 195 ? -4.181 -11.003 -9.845 1.00 94.38 195 TRP A O 1
ATOM 1566 N N . GLN A 1 196 ? -3.069 -9.499 -11.084 1.00 92.88 196 GLN A N 1
ATOM 1567 C CA . GLN A 1 196 ? -3.848 -8.340 -10.658 1.00 92.88 196 GLN A CA 1
ATOM 1568 C C . GLN A 1 196 ? -5.351 -8.499 -10.951 1.00 92.88 196 GLN A C 1
ATOM 1570 O O . GLN A 1 196 ? -6.185 -8.162 -10.108 1.00 92.88 196 GLN A O 1
ATOM 1575 N N . ILE A 1 197 ? -5.716 -9.059 -12.111 1.00 95.25 197 ILE A N 1
ATOM 1576 C CA . ILE A 1 197 ? -7.115 -9.387 -12.432 1.00 95.25 197 ILE A CA 1
ATOM 1577 C C . ILE A 1 197 ? -7.649 -10.465 -11.486 1.00 95.25 197 ILE A C 1
ATOM 1579 O O . ILE A 1 197 ? -8.744 -10.319 -10.943 1.00 95.25 197 ILE A O 1
ATOM 1583 N N . GLY A 1 198 ? -6.881 -11.536 -11.276 1.00 95.75 198 GLY A N 1
ATOM 1584 C CA . GLY A 1 198 ? -7.258 -12.644 -10.404 1.00 95.75 198 GLY A CA 1
ATOM 1585 C C . GLY A 1 198 ? -7.524 -12.182 -8.975 1.00 95.75 198 GLY A C 1
ATOM 1586 O O . GLY A 1 198 ? -8.593 -12.460 -8.433 1.00 95.75 198 GLY A O 1
ATOM 1587 N N . VAL A 1 199 ? -6.599 -11.417 -8.392 1.00 94.12 199 VAL A N 1
ATOM 1588 C CA . VAL A 1 199 ? -6.746 -10.839 -7.051 1.00 94.12 199 VAL A CA 1
ATOM 1589 C C . VAL A 1 199 ? -7.951 -9.902 -7.003 1.00 94.12 199 VAL A C 1
ATOM 1591 O O . VAL A 1 199 ? -8.792 -10.058 -6.121 1.00 94.12 199 VAL A O 1
ATOM 1594 N N . GLY A 1 200 ? -8.108 -9.004 -7.982 1.00 95.00 200 GLY A N 1
ATOM 1595 C CA . GLY A 1 200 ? -9.250 -8.091 -8.051 1.00 95.00 200 GLY A CA 1
ATOM 1596 C C . GLY A 1 200 ? -10.601 -8.817 -8.059 1.00 95.00 200 GLY A C 1
ATOM 1597 O O . GLY A 1 200 ? -11.488 -8.497 -7.267 1.00 95.00 200 GLY A O 1
ATOM 1598 N N . VAL A 1 201 ? -10.750 -9.856 -8.888 1.00 96.94 201 VAL A N 1
ATOM 1599 C CA . VAL A 1 201 ? -11.971 -10.681 -8.939 1.00 96.94 201 VAL A CA 1
ATOM 1600 C C . VAL A 1 201 ? -12.192 -11.437 -7.627 1.00 96.94 201 VAL A C 1
ATOM 1602 O O . VAL A 1 201 ? -13.308 -11.435 -7.103 1.00 96.94 201 VAL A O 1
ATOM 1605 N N . LEU A 1 202 ? -11.151 -12.061 -7.067 1.00 95.19 202 LEU A N 1
ATOM 1606 C CA . LEU A 1 202 ? -11.246 -12.800 -5.802 1.00 95.19 202 LEU A CA 1
ATOM 1607 C C . LEU A 1 202 ? -11.657 -11.887 -4.641 1.00 95.19 202 LEU A C 1
ATOM 1609 O O . LEU A 1 202 ? -12.512 -12.266 -3.831 1.00 95.19 202 LEU A O 1
ATOM 1613 N N . LEU A 1 203 ? -11.113 -10.667 -4.599 1.00 94.88 203 LEU A N 1
ATOM 1614 C CA . LEU A 1 203 ? -11.512 -9.643 -3.643 1.00 94.88 203 LEU A CA 1
ATOM 1615 C C . LEU A 1 203 ? -12.985 -9.289 -3.813 1.00 94.88 203 LEU A C 1
ATOM 1617 O O . LEU A 1 203 ? -13.694 -9.303 -2.814 1.00 94.88 203 LEU A O 1
ATOM 1621 N N . LEU A 1 204 ? -13.488 -9.050 -5.028 1.00 95.62 204 LEU A N 1
ATOM 1622 C CA . LEU A 1 204 ? -14.899 -8.698 -5.251 1.00 95.62 204 LEU A CA 1
ATOM 1623 C C . LEU A 1 204 ? -15.874 -9.830 -4.898 1.00 95.62 204 LEU A C 1
ATOM 1625 O O . LEU A 1 204 ? -16.882 -9.583 -4.231 1.00 95.62 204 LEU A O 1
ATOM 1629 N N . VAL A 1 205 ? -15.545 -11.074 -5.256 1.00 94.62 205 VAL A N 1
ATOM 1630 C CA . VAL A 1 205 ? -16.354 -12.265 -4.926 1.00 94.62 205 VAL A CA 1
ATOM 1631 C C . VAL A 1 205 ? -16.400 -12.528 -3.414 1.00 94.62 205 VAL A C 1
ATOM 1633 O O . VAL A 1 205 ? -17.332 -13.157 -2.919 1.00 94.62 205 VAL A O 1
ATOM 1636 N N . GLY A 1 206 ? -15.436 -12.006 -2.653 1.00 89.56 206 GLY A N 1
ATOM 1637 C CA . GLY A 1 206 ? -15.389 -12.174 -1.199 1.00 89.56 206 GLY A CA 1
ATOM 1638 C C . GLY A 1 206 ? -14.628 -13.409 -0.765 1.00 89.56 206 GLY A C 1
ATOM 1639 O O . GLY A 1 206 ? -14.928 -13.988 0.279 1.00 89.56 206 GLY A O 1
ATOM 1640 N N . PHE A 1 207 ? -13.626 -13.807 -1.545 1.00 89.56 207 PHE A N 1
ATOM 1641 C CA . PHE A 1 207 ? -12.736 -14.890 -1.174 1.00 89.56 207 PHE A CA 1
ATOM 1642 C C . PHE A 1 207 ? -11.860 -14.473 0.019 1.00 89.56 207 PHE A C 1
ATOM 1644 O O . PHE A 1 207 ? -11.039 -13.567 -0.086 1.00 89.56 207 PHE A O 1
ATOM 1651 N N . ARG A 1 208 ? -12.041 -15.129 1.173 1.00 82.00 208 ARG A N 1
ATOM 1652 C CA . ARG A 1 208 ? -11.375 -14.790 2.449 1.00 82.00 208 ARG A CA 1
ATOM 1653 C C . ARG A 1 208 ? -10.444 -15.904 2.938 1.00 82.00 208 ARG A C 1
ATOM 1655 O O . ARG A 1 208 ? -10.534 -16.354 4.077 1.00 82.00 208 ARG A O 1
ATOM 1662 N N . SER A 1 209 ? -9.568 -16.391 2.062 1.00 87.25 209 SER A N 1
ATOM 1663 C CA . SER A 1 209 ? -8.563 -17.394 2.431 1.00 87.25 209 SER A CA 1
ATOM 1664 C C . SER A 1 209 ? -7.303 -16.739 2.999 1.00 87.25 209 SER A C 1
ATOM 1666 O O . SER A 1 209 ? -6.686 -15.900 2.348 1.00 87.25 209 SER A O 1
ATOM 1668 N N . VAL A 1 210 ? -6.873 -17.171 4.186 1.00 83.75 210 VAL A N 1
ATOM 1669 C CA . VAL A 1 210 ? -5.603 -16.734 4.793 1.00 83.75 210 VAL A CA 1
ATOM 1670 C C . VAL A 1 210 ? -4.408 -17.123 3.924 1.00 83.75 210 VAL A C 1
ATOM 1672 O O . VAL A 1 210 ? -3.470 -16.349 3.796 1.00 83.75 210 VAL A O 1
ATOM 1675 N N . LEU A 1 211 ? -4.452 -18.299 3.286 1.00 86.94 211 LEU A N 1
ATOM 1676 C CA . LEU A 1 211 ? -3.393 -18.729 2.372 1.00 86.94 211 LEU A CA 1
ATOM 1677 C C . LEU A 1 211 ? -3.247 -17.749 1.205 1.00 86.94 211 LEU A C 1
ATOM 1679 O O . LEU A 1 211 ? -2.134 -17.403 0.828 1.00 86.94 211 LEU A O 1
ATOM 1683 N N . PHE A 1 212 ? -4.374 -17.286 0.666 1.00 89.19 212 PHE A N 1
ATOM 1684 C CA . PHE A 1 212 ? -4.377 -16.286 -0.393 1.00 89.19 212 PHE A CA 1
ATOM 1685 C C . PHE A 1 212 ? -3.795 -14.957 0.087 1.00 89.19 212 PHE A C 1
ATOM 1687 O O . PHE A 1 212 ? -2.932 -14.419 -0.594 1.00 89.19 212 PHE A O 1
ATOM 1694 N N . LEU A 1 213 ? -4.178 -14.485 1.280 1.00 88.12 213 LEU A N 1
ATOM 1695 C CA . LEU A 1 213 ? -3.581 -13.288 1.877 1.00 88.12 213 LEU A CA 1
ATOM 1696 C C . LEU A 1 213 ? -2.058 -13.429 2.021 1.00 88.12 213 LEU A C 1
ATOM 1698 O O . LEU A 1 213 ? -1.335 -12.518 1.652 1.00 88.12 213 LEU A O 1
ATOM 1702 N N . THR A 1 214 ? -1.551 -14.566 2.505 1.00 87.50 214 THR A N 1
ATOM 1703 C CA . THR A 1 214 ? -0.101 -14.785 2.642 1.00 87.50 214 THR A CA 1
ATOM 1704 C C . THR A 1 214 ? 0.619 -14.768 1.293 1.00 87.50 214 THR A C 1
ATOM 1706 O O . THR A 1 214 ? 1.684 -14.165 1.184 1.00 87.50 214 THR A O 1
ATOM 1709 N N . ILE A 1 215 ? 0.054 -15.417 0.268 1.00 91.06 215 ILE A N 1
ATOM 1710 C CA . ILE A 1 215 ? 0.637 -15.409 -1.081 1.00 91.06 215 ILE A CA 1
ATOM 1711 C C . ILE A 1 215 ? 0.643 -13.984 -1.642 1.00 91.06 215 ILE A C 1
ATOM 1713 O O . ILE A 1 215 ? 1.658 -13.552 -2.178 1.00 91.06 215 ILE A O 1
ATOM 1717 N N . GLU A 1 216 ? -0.452 -13.247 -1.465 1.00 92.31 216 GLU A N 1
ATOM 1718 C CA . GLU A 1 216 ? -0.572 -11.867 -1.931 1.00 92.31 216 GLU A CA 1
ATOM 1719 C C . GLU A 1 216 ? 0.406 -10.933 -1.215 1.00 92.31 216 GLU A C 1
ATOM 1721 O O . GLU A 1 216 ? 1.106 -10.168 -1.865 1.00 92.31 216 GLU A O 1
ATOM 1726 N N . VAL A 1 217 ? 0.545 -11.039 0.108 1.00 90.25 217 VAL A N 1
ATOM 1727 C CA . VAL A 1 217 ? 1.552 -10.278 0.866 1.00 90.25 217 VAL A CA 1
ATOM 1728 C C . VAL A 1 217 ? 2.959 -10.582 0.350 1.00 90.25 217 VAL A C 1
ATOM 1730 O O . VAL A 1 217 ? 3.745 -9.661 0.149 1.00 90.25 217 VAL A O 1
ATOM 1733 N N . GLY A 1 218 ? 3.278 -11.854 0.086 1.00 89.56 218 GLY A N 1
ATOM 1734 C CA . GLY A 1 218 ? 4.562 -12.237 -0.504 1.00 89.56 218 GLY A CA 1
ATOM 1735 C C . GLY A 1 218 ? 4.778 -11.642 -1.899 1.00 89.56 218 GLY A C 1
ATOM 1736 O O . GLY A 1 218 ? 5.871 -11.158 -2.191 1.00 89.56 218 GLY A O 1
ATOM 1737 N N . PHE A 1 219 ? 3.736 -11.632 -2.736 1.00 91.00 219 PHE A N 1
ATOM 1738 C CA . PHE A 1 219 ? 3.777 -11.011 -4.058 1.00 91.00 219 PHE A CA 1
ATOM 1739 C C . PHE A 1 219 ? 3.992 -9.497 -3.968 1.00 91.00 219 PHE A C 1
ATOM 1741 O O . PHE A 1 219 ? 4.875 -8.986 -4.645 1.00 91.00 219 PHE A O 1
ATOM 1748 N N . LEU A 1 220 ? 3.258 -8.792 -3.102 1.00 91.38 220 LEU A N 1
ATOM 1749 C CA . LEU A 1 220 ? 3.383 -7.343 -2.910 1.00 91.38 220 LEU A CA 1
ATOM 1750 C C . LEU A 1 220 ? 4.770 -6.961 -2.377 1.00 91.38 220 LEU A C 1
ATOM 1752 O O . LEU A 1 220 ? 5.385 -6.028 -2.885 1.00 91.38 220 LEU A O 1
ATOM 1756 N N . LEU A 1 221 ? 5.315 -7.717 -1.417 1.00 88.69 221 LEU A N 1
ATOM 1757 C CA . LEU A 1 221 ? 6.688 -7.512 -0.943 1.00 88.69 221 LEU A CA 1
ATOM 1758 C C . LEU A 1 221 ? 7.705 -7.677 -2.082 1.00 88.69 221 LEU A C 1
ATOM 1760 O O . LEU A 1 221 ? 8.573 -6.827 -2.256 1.00 88.69 221 LEU A O 1
ATOM 1764 N N . GLY A 1 222 ? 7.584 -8.734 -2.890 1.00 86.44 222 GLY A N 1
ATOM 1765 C CA . GLY A 1 222 ? 8.454 -8.929 -4.053 1.00 86.44 222 GLY A CA 1
ATOM 1766 C C . GLY A 1 222 ? 8.297 -7.826 -5.103 1.00 86.44 222 GLY A C 1
ATOM 1767 O O . GLY A 1 222 ? 9.291 -7.314 -5.612 1.00 86.44 222 GLY A O 1
ATOM 1768 N N . ALA A 1 223 ? 7.056 -7.429 -5.389 1.00 85.00 223 ALA A N 1
ATOM 1769 C CA . ALA A 1 223 ? 6.723 -6.420 -6.385 1.00 85.00 223 ALA A CA 1
ATOM 1770 C C . ALA A 1 223 ? 7.292 -5.049 -6.030 1.00 85.00 223 ALA A C 1
ATOM 1772 O O . ALA A 1 223 ? 7.808 -4.377 -6.912 1.00 85.00 223 ALA A O 1
ATOM 1773 N N . GLY A 1 224 ? 7.250 -4.637 -4.765 1.00 84.25 224 GLY A N 1
ATOM 1774 C CA . GLY A 1 224 ? 7.791 -3.327 -4.409 1.00 84.25 224 GLY A CA 1
ATOM 1775 C C . GLY A 1 224 ? 9.308 -3.325 -4.240 1.00 84.25 224 GLY A C 1
ATOM 1776 O O . GLY A 1 224 ? 9.903 -2.278 -4.430 1.00 84.25 224 GLY A O 1
ATOM 1777 N N . VAL A 1 225 ? 9.949 -4.467 -3.935 1.00 83.44 225 VAL A N 1
ATOM 1778 C CA . VAL A 1 225 ? 11.417 -4.545 -4.028 1.00 83.44 225 VAL A CA 1
ATOM 1779 C C . VAL A 1 225 ? 11.802 -4.380 -5.490 1.00 83.44 225 VAL A C 1
ATOM 1781 O O . VAL A 1 225 ? 12.739 -3.656 -5.789 1.00 83.44 225 VAL A O 1
ATOM 1784 N N . TYR A 1 226 ? 11.063 -5.026 -6.396 1.00 80.81 226 TYR A N 1
ATOM 1785 C CA . TYR A 1 226 ? 11.290 -4.914 -7.830 1.00 80.81 226 TYR A CA 1
ATOM 1786 C C . TYR A 1 226 ? 11.067 -3.502 -8.371 1.00 80.81 226 TYR A C 1
ATOM 1788 O O . TYR A 1 226 ? 11.930 -3.011 -9.084 1.00 80.81 226 TYR A O 1
ATOM 1796 N N . ALA A 1 227 ? 9.945 -2.873 -8.028 1.00 77.19 227 ALA A N 1
ATOM 1797 C CA . ALA A 1 227 ? 9.541 -1.573 -8.556 1.00 77.19 227 ALA A CA 1
ATOM 1798 C C . ALA A 1 227 ? 10.101 -0.371 -7.774 1.00 77.19 227 ALA A C 1
ATOM 1800 O O . ALA A 1 227 ? 9.810 0.751 -8.149 1.00 77.19 227 ALA A O 1
ATOM 1801 N N . ASP A 1 228 ? 10.858 -0.589 -6.688 1.00 76.62 228 ASP A N 1
ATOM 1802 C CA . ASP A 1 228 ? 11.333 0.488 -5.794 1.00 76.62 228 ASP A CA 1
ATOM 1803 C C . ASP A 1 228 ? 10.175 1.381 -5.282 1.00 76.62 228 ASP A C 1
ATOM 1805 O O . ASP A 1 228 ? 10.277 2.598 -5.189 1.00 76.62 228 ASP A O 1
ATOM 1809 N N . GLU A 1 229 ? 9.032 0.745 -4.991 1.00 82.88 229 GLU A N 1
ATOM 1810 C CA . GLU A 1 229 ? 7.783 1.381 -4.537 1.00 82.88 229 GLU A CA 1
ATOM 1811 C C . GLU A 1 229 ? 7.300 0.718 -3.228 1.00 82.88 229 GLU A C 1
ATOM 1813 O O . GLU A 1 229 ? 6.159 0.241 -3.122 1.00 82.88 229 GLU A O 1
ATOM 1818 N N . MET A 1 230 ? 8.183 0.577 -2.226 1.00 88.12 230 MET A N 1
ATOM 1819 C CA . MET A 1 230 ? 7.847 -0.141 -0.984 1.00 88.12 230 MET A CA 1
ATOM 1820 C C . MET A 1 230 ? 6.730 0.545 -0.204 1.00 88.12 230 MET A C 1
ATOM 1822 O O . MET A 1 230 ? 5.851 -0.138 0.335 1.00 88.12 230 MET A O 1
ATOM 1826 N N . ASN A 1 231 ? 6.721 1.875 -0.171 1.00 89.00 231 ASN A N 1
ATOM 1827 C CA . ASN A 1 231 ? 5.645 2.668 0.409 1.00 89.00 231 ASN A CA 1
ATOM 1828 C C . ASN A 1 231 ? 4.249 2.210 -0.062 1.00 89.00 231 ASN A C 1
ATOM 1830 O O . ASN A 1 231 ? 3.396 1.869 0.768 1.00 89.00 231 ASN A O 1
ATOM 1834 N N . PHE A 1 232 ? 4.031 2.079 -1.369 1.00 88.50 232 PHE A N 1
ATOM 1835 C CA . PHE A 1 232 ? 2.762 1.674 -1.957 1.00 88.50 232 PHE A CA 1
ATOM 1836 C C . PHE A 1 232 ? 2.409 0.225 -1.619 1.00 88.50 232 PHE A C 1
ATOM 1838 O O . PHE A 1 232 ? 1.254 -0.088 -1.305 1.00 88.50 232 PHE A O 1
ATOM 1845 N N . GLN A 1 233 ? 3.388 -0.680 -1.632 1.00 92.31 233 GLN A N 1
ATOM 1846 C CA . GLN A 1 233 ? 3.125 -2.081 -1.305 1.00 92.31 233 GLN A CA 1
ATOM 1847 C C . GLN A 1 233 ? 2.776 -2.272 0.169 1.00 92.31 233 GLN A C 1
ATOM 1849 O O . GLN A 1 233 ? 1.859 -3.030 0.487 1.00 92.31 233 GLN A O 1
ATOM 1854 N N . VAL A 1 234 ? 3.426 -1.536 1.075 1.00 93.88 234 VAL A N 1
ATOM 1855 C CA . VAL A 1 234 ? 3.098 -1.561 2.507 1.00 93.88 234 VAL A CA 1
ATOM 1856 C C . VAL A 1 234 ? 1.674 -1.061 2.757 1.00 93.88 234 VAL A C 1
ATOM 1858 O O . VAL A 1 234 ? 0.956 -1.677 3.550 1.00 93.88 234 VAL A O 1
ATOM 1861 N N . LEU A 1 235 ? 1.224 -0.019 2.045 1.00 94.94 235 LEU A N 1
ATOM 1862 C CA . LEU A 1 235 ? -0.169 0.437 2.095 1.00 94.94 235 LEU A CA 1
ATOM 1863 C C . LEU A 1 235 ? -1.136 -0.679 1.670 1.00 94.94 235 LEU A C 1
ATOM 1865 O O . LEU A 1 235 ? -2.074 -0.988 2.406 1.00 94.94 235 LEU A O 1
ATOM 1869 N N . ASN A 1 236 ? -0.897 -1.332 0.528 1.00 94.38 236 ASN A N 1
ATOM 1870 C CA . ASN A 1 236 ? -1.751 -2.428 0.053 1.00 94.38 236 ASN A CA 1
ATOM 1871 C C . ASN A 1 236 ? -1.784 -3.612 1.031 1.00 94.38 236 ASN A C 1
ATOM 1873 O O . ASN A 1 236 ? -2.865 -4.099 1.368 1.00 94.38 236 ASN A O 1
ATOM 1877 N N . ILE A 1 237 ? -0.624 -4.039 1.541 1.00 94.62 237 ILE A N 1
ATOM 1878 C CA . ILE A 1 237 ? -0.504 -5.116 2.536 1.00 94.62 237 ILE A CA 1
AT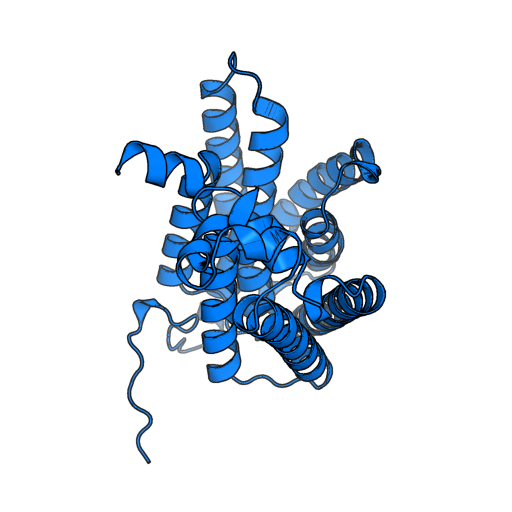OM 1879 C C . ILE A 1 237 ? -1.319 -4.778 3.789 1.00 94.62 237 ILE A C 1
ATOM 1881 O O . ILE A 1 237 ? -2.103 -5.599 4.272 1.00 94.62 237 ILE A O 1
ATOM 1885 N N . ALA A 1 238 ? -1.161 -3.562 4.311 1.00 95.69 238 ALA A N 1
ATOM 1886 C CA . ALA A 1 238 ? -1.889 -3.086 5.478 1.00 95.69 238 ALA A CA 1
ATOM 1887 C C . ALA A 1 238 ? -3.408 -3.099 5.260 1.00 95.69 238 ALA A C 1
ATOM 1889 O O . ALA A 1 238 ? -4.148 -3.656 6.075 1.00 95.69 238 ALA A O 1
ATOM 1890 N N . LEU A 1 239 ? -3.882 -2.543 4.145 1.00 95.88 239 LEU A N 1
ATOM 1891 C CA . LEU A 1 239 ? -5.308 -2.491 3.833 1.00 95.88 239 LEU A CA 1
ATOM 1892 C C . LEU A 1 239 ? -5.901 -3.888 3.599 1.00 95.88 239 LEU A C 1
ATOM 1894 O O . LEU A 1 239 ? -7.011 -4.157 4.063 1.00 95.88 239 LEU A O 1
ATOM 1898 N N . LEU A 1 240 ? -5.164 -4.805 2.963 1.00 94.81 240 LEU A N 1
ATOM 1899 C CA . LEU A 1 240 ? -5.582 -6.201 2.790 1.00 94.81 240 LEU A CA 1
ATOM 1900 C C . LEU A 1 240 ? -5.710 -6.933 4.130 1.00 94.81 240 LEU A C 1
ATOM 1902 O O . LEU A 1 240 ? -6.696 -7.635 4.356 1.00 94.81 240 LEU A O 1
ATOM 1906 N N . CYS A 1 241 ? -4.773 -6.726 5.056 1.00 93.94 241 CYS A N 1
ATOM 1907 C CA . CYS A 1 241 ? -4.854 -7.278 6.410 1.00 93.94 241 CYS A CA 1
ATOM 1908 C C . CYS A 1 241 ? -6.140 -6.847 7.143 1.00 93.94 241 CYS A C 1
ATOM 1910 O O . CYS A 1 241 ? -6.750 -7.658 7.853 1.00 93.94 241 CYS A O 1
ATOM 1912 N N . ILE A 1 242 ? -6.590 -5.601 6.944 1.00 94.50 242 ILE A N 1
ATOM 1913 C CA . ILE A 1 242 ? -7.868 -5.100 7.481 1.00 94.50 242 ILE A CA 1
ATOM 1914 C C . ILE A 1 242 ? -9.052 -5.699 6.710 1.00 94.50 242 ILE A C 1
ATOM 1916 O O . ILE A 1 242 ? -9.995 -6.196 7.326 1.00 94.50 242 ILE A O 1
ATOM 1920 N N . ALA A 1 243 ? -8.999 -5.715 5.376 1.00 93.62 243 ALA A N 1
ATOM 1921 C CA . ALA A 1 243 ? -10.052 -6.251 4.511 1.00 93.62 243 ALA A CA 1
ATOM 1922 C C . ALA A 1 243 ? -10.370 -7.731 4.806 1.00 93.62 243 ALA A C 1
ATOM 1924 O O . ALA A 1 243 ? -11.530 -8.151 4.769 1.00 93.62 243 ALA A O 1
ATOM 1925 N N . PHE A 1 244 ? -9.352 -8.517 5.166 1.00 91.56 244 PHE A N 1
ATOM 1926 C CA . PHE A 1 244 ? -9.483 -9.922 5.566 1.00 91.56 244 PHE A CA 1
ATOM 1927 C C . PHE A 1 244 ? -9.860 -10.111 7.042 1.00 91.56 244 PHE A C 1
ATOM 1929 O O . PHE A 1 244 ? -10.128 -11.238 7.457 1.00 91.56 244 PHE A O 1
ATOM 1936 N N . ARG A 1 245 ? -9.926 -9.025 7.826 1.00 90.06 245 ARG A N 1
ATOM 1937 C CA . ARG A 1 245 ? -10.225 -9.015 9.271 1.00 90.06 245 ARG A CA 1
ATOM 1938 C C . ARG A 1 245 ? -9.251 -9.842 10.111 1.00 90.06 245 ARG A C 1
ATOM 1940 O O . ARG A 1 245 ? -9.620 -10.388 11.147 1.00 90.06 245 ARG A O 1
ATOM 1947 N N . VAL A 1 246 ? -8.011 -9.939 9.647 1.00 88.38 246 VAL A N 1
ATOM 1948 C CA . VAL A 1 246 ? -6.928 -10.647 10.340 1.00 88.38 246 VAL A CA 1
ATOM 1949 C C . VAL A 1 246 ? -6.067 -9.654 11.120 1.00 88.38 246 VAL A C 1
ATOM 1951 O O . VAL A 1 246 ? -5.644 -9.946 12.237 1.00 88.38 246 VAL A O 1
ATOM 1954 N N . GLY A 1 247 ? -5.858 -8.460 10.559 1.00 88.81 247 GLY A N 1
ATOM 1955 C CA . GLY A 1 247 ? -4.882 -7.501 11.064 1.00 88.81 247 GLY A CA 1
ATOM 1956 C C . GLY A 1 247 ? -3.451 -7.855 10.650 1.00 88.81 247 GLY A C 1
ATOM 1957 O O . GLY A 1 247 ? -3.216 -8.812 9.916 1.00 88.81 247 GLY A O 1
ATOM 1958 N N . MET A 1 248 ? -2.498 -7.029 11.072 1.00 90.44 248 MET A N 1
ATOM 1959 C CA . MET A 1 248 ? -1.077 -7.175 10.760 1.00 90.44 248 MET A CA 1
ATOM 1960 C C . MET A 1 248 ? -0.327 -7.672 11.996 1.00 90.44 248 MET A C 1
ATOM 1962 O O . MET A 1 248 ? -0.450 -7.076 13.062 1.00 90.44 248 MET A O 1
ATOM 1966 N N . SER A 1 249 ? 0.458 -8.744 11.864 1.00 89.12 249 SER A N 1
ATOM 1967 C CA . SER A 1 249 ? 1.316 -9.246 12.945 1.00 89.12 249 SER A CA 1
ATOM 1968 C C . SER A 1 249 ? 2.436 -8.252 13.287 1.00 89.12 249 SER A C 1
ATOM 1970 O O . SER A 1 249 ? 2.849 -7.457 12.445 1.00 89.12 249 SER A O 1
ATOM 1972 N N . TYR A 1 250 ? 2.980 -8.307 14.509 1.00 89.31 250 TYR A N 1
ATOM 1973 C CA . TYR A 1 250 ? 4.118 -7.451 14.882 1.00 89.31 250 TYR A CA 1
ATOM 1974 C C . TYR A 1 250 ? 5.357 -7.712 14.020 1.00 89.31 250 TYR A C 1
ATOM 1976 O O . TYR A 1 250 ? 6.076 -6.774 13.700 1.00 89.31 250 TYR A O 1
ATOM 1984 N N . ALA A 1 251 ? 5.597 -8.967 13.628 1.00 85.81 251 ALA A N 1
ATOM 1985 C CA . ALA A 1 251 ? 6.709 -9.317 12.749 1.00 85.81 251 ALA A CA 1
ATOM 1986 C C . ALA A 1 251 ? 6.543 -8.660 11.373 1.00 85.81 251 ALA A C 1
ATOM 1988 O O . ALA A 1 251 ? 7.452 -7.973 10.917 1.00 85.81 251 ALA A O 1
ATOM 1989 N N . LEU A 1 252 ? 5.355 -8.781 10.768 1.00 87.94 252 LEU A N 1
ATOM 1990 C CA . LEU A 1 252 ? 5.049 -8.129 9.496 1.00 87.94 252 LEU A CA 1
ATOM 1991 C C . LEU A 1 252 ? 5.136 -6.602 9.614 1.00 87.94 252 LEU A C 1
ATOM 1993 O O . LEU A 1 252 ? 5.705 -5.964 8.740 1.00 87.94 252 LEU A O 1
ATOM 1997 N N . PHE A 1 253 ? 4.656 -6.020 10.715 1.00 91.38 253 PHE A N 1
ATOM 1998 C CA . PHE A 1 253 ? 4.787 -4.586 10.975 1.00 91.38 253 PHE A CA 1
ATOM 1999 C C . PHE A 1 253 ? 6.250 -4.131 11.045 1.00 91.38 253 PHE A C 1
ATOM 2001 O O . PHE A 1 253 ? 6.600 -3.122 10.442 1.00 91.38 253 PHE A O 1
ATOM 2008 N N . ILE A 1 254 ? 7.113 -4.877 11.743 1.00 90.94 254 ILE A N 1
ATOM 2009 C CA . ILE A 1 254 ? 8.548 -4.573 11.837 1.00 90.94 254 ILE A CA 1
ATOM 2010 C C . ILE A 1 254 ? 9.215 -4.692 10.464 1.00 90.94 254 ILE A C 1
ATOM 2012 O O . ILE A 1 254 ? 9.992 -3.815 10.101 1.00 90.94 254 ILE A O 1
ATOM 2016 N N . ILE A 1 255 ? 8.897 -5.736 9.690 1.00 90.00 255 ILE A N 1
ATOM 2017 C CA . ILE A 1 255 ? 9.426 -5.926 8.332 1.00 90.00 255 ILE A CA 1
ATOM 2018 C C . ILE A 1 255 ? 8.993 -4.767 7.429 1.00 90.00 255 ILE A C 1
ATOM 2020 O O . ILE A 1 255 ? 9.843 -4.137 6.811 1.00 90.00 255 ILE A O 1
ATOM 2024 N N . CYS A 1 256 ? 7.699 -4.436 7.397 1.00 91.19 256 CYS A N 1
ATOM 2025 C CA . CYS A 1 256 ? 7.185 -3.308 6.622 1.00 91.19 256 CYS A CA 1
ATOM 2026 C C . CYS A 1 256 ? 7.814 -1.981 7.067 1.00 91.19 256 CYS A C 1
ATOM 2028 O O . CYS A 1 256 ? 8.201 -1.184 6.224 1.00 91.19 256 CYS A O 1
ATOM 2030 N N . GLY A 1 257 ? 7.967 -1.748 8.374 1.00 90.19 257 GLY A N 1
ATOM 2031 C CA . GLY A 1 257 ? 8.613 -0.543 8.898 1.00 90.19 257 GLY A CA 1
ATOM 2032 C C . GLY A 1 257 ? 10.092 -0.442 8.517 1.00 90.19 257 GLY A C 1
ATOM 2033 O O . GLY A 1 257 ? 10.556 0.634 8.153 1.00 90.19 257 GLY A O 1
ATOM 2034 N N . ALA A 1 258 ? 10.826 -1.557 8.551 1.00 88.81 258 ALA A N 1
ATOM 2035 C CA . ALA A 1 258 ? 12.207 -1.606 8.080 1.00 88.81 258 ALA A CA 1
ATOM 2036 C C . ALA A 1 258 ? 12.294 -1.322 6.575 1.00 88.81 258 ALA A C 1
ATOM 2038 O O . ALA A 1 258 ? 13.146 -0.546 6.158 1.00 88.81 258 ALA A O 1
ATOM 2039 N N . LEU A 1 259 ? 11.390 -1.895 5.776 1.00 87.44 259 LEU A N 1
ATOM 2040 C CA . LEU A 1 259 ? 11.328 -1.651 4.336 1.00 87.44 259 LEU A CA 1
ATOM 2041 C C . LEU A 1 259 ? 11.002 -0.189 4.018 1.00 87.44 259 LEU A C 1
ATOM 2043 O O . LEU A 1 259 ? 11.700 0.389 3.200 1.00 87.44 259 LEU A O 1
ATOM 2047 N N . LEU A 1 260 ? 10.049 0.437 4.721 1.00 87.44 260 LEU A N 1
ATOM 2048 C CA . LEU A 1 260 ? 9.762 1.873 4.584 1.00 87.44 260 LEU A CA 1
ATOM 2049 C C . LEU A 1 260 ? 10.982 2.750 4.903 1.00 87.44 260 LEU A C 1
ATOM 2051 O O . LEU A 1 260 ? 11.211 3.749 4.235 1.00 87.44 260 LEU A O 1
ATOM 2055 N N . LEU A 1 261 ? 11.771 2.397 5.923 1.00 85.50 261 LEU A N 1
ATOM 2056 C CA . LEU A 1 261 ? 12.992 3.137 6.261 1.00 85.50 261 LEU A CA 1
ATOM 2057 C C . LEU A 1 261 ? 14.081 2.994 5.194 1.00 85.50 261 LEU A C 1
ATOM 2059 O O . LEU A 1 261 ? 14.822 3.946 4.968 1.00 85.50 261 LEU A O 1
ATOM 2063 N N . ILE A 1 262 ? 14.191 1.819 4.570 1.00 81.12 262 ILE A N 1
ATOM 2064 C CA . ILE A 1 262 ? 15.131 1.583 3.467 1.00 81.12 262 ILE A CA 1
ATOM 2065 C C . ILE A 1 262 ? 14.674 2.351 2.217 1.00 81.12 262 ILE A C 1
ATOM 2067 O O . ILE A 1 262 ? 15.499 2.976 1.559 1.00 81.12 262 ILE A O 1
ATOM 2071 N N . ASP A 1 263 ? 13.368 2.366 1.943 1.00 80.31 263 ASP A N 1
ATOM 2072 C CA . ASP A 1 263 ? 12.740 3.064 0.810 1.00 80.31 263 ASP A CA 1
ATOM 2073 C C . ASP A 1 263 ? 13.030 4.577 0.806 1.00 80.31 263 ASP A C 1
ATOM 2075 O O . ASP A 1 263 ? 13.218 5.168 -0.251 1.00 80.31 263 ASP A O 1
ATOM 2079 N N . LEU A 1 264 ? 13.193 5.204 1.983 1.00 74.88 264 LEU A N 1
ATOM 2080 C CA . LEU A 1 264 ? 13.577 6.625 2.097 1.00 74.88 264 LEU A CA 1
ATOM 2081 C C . LEU A 1 264 ? 14.901 6.971 1.402 1.00 74.88 264 LEU A C 1
ATOM 2083 O O . LEU A 1 264 ? 15.139 8.136 1.086 1.00 74.88 264 LEU A O 1
ATOM 2087 N N . GLN A 1 265 ? 15.788 5.992 1.235 1.00 68.38 265 GLN A N 1
ATOM 2088 C CA . GLN A 1 265 ? 17.069 6.155 0.547 1.00 68.38 265 GLN A CA 1
ATOM 2089 C C . GLN A 1 265 ? 17.047 5.546 -0.861 1.00 68.38 265 GLN A C 1
ATOM 2091 O O . GLN A 1 265 ? 18.061 5.599 -1.538 1.00 68.38 265 GLN A O 1
ATOM 2096 N N . GLY A 1 266 ? 15.923 4.967 -1.299 1.00 61.75 266 GLY A N 1
ATOM 2097 C CA . GLY A 1 266 ? 15.836 4.121 -2.487 1.00 61.75 266 GLY A CA 1
ATOM 2098 C C . GLY A 1 266 ? 16.544 2.781 -2.268 1.00 61.75 266 GLY A C 1
ATOM 2099 O O . GLY A 1 266 ? 17.749 2.721 -1.994 1.00 61.75 266 GLY A O 1
ATOM 2100 N N . ILE A 1 267 ? 15.830 1.663 -2.431 1.00 60.69 267 ILE A N 1
ATOM 2101 C CA . ILE A 1 267 ? 16.447 0.329 -2.323 1.00 60.69 267 ILE A CA 1
ATOM 2102 C C . ILE A 1 267 ? 17.540 0.195 -3.391 1.00 60.69 267 ILE A C 1
ATOM 2104 O O . ILE A 1 267 ? 18.595 -0.409 -3.156 1.00 60.69 267 ILE A O 1
ATOM 2108 N N . GLY A 1 268 ? 17.316 0.819 -4.551 1.00 55.28 268 GLY A N 1
ATOM 2109 C CA . GLY A 1 268 ? 18.273 0.856 -5.642 1.00 55.28 268 GLY A CA 1
ATOM 2110 C C . GLY A 1 268 ? 19.595 1.562 -5.314 1.00 55.28 268 GLY A C 1
ATOM 2111 O O . GLY A 1 268 ? 20.644 1.073 -5.745 1.00 55.28 268 GLY A O 1
ATOM 2112 N N . GLU A 1 269 ? 19.584 2.657 -4.548 1.00 59.59 269 GLU A N 1
ATOM 2113 C CA . GLU A 1 269 ? 20.805 3.393 -4.174 1.00 59.59 269 GLU A CA 1
ATOM 2114 C C . GLU A 1 269 ? 21.572 2.686 -3.052 1.00 59.59 269 GLU A C 1
ATOM 2116 O O . GLU A 1 269 ? 22.806 2.658 -3.057 1.00 59.59 269 GLU A O 1
ATOM 2121 N N . LEU A 1 270 ? 20.858 2.048 -2.119 1.00 55.22 270 LEU A N 1
ATOM 2122 C CA . LEU A 1 270 ? 21.474 1.266 -1.048 1.00 55.22 270 LEU A CA 1
ATOM 2123 C C . LEU A 1 270 ? 22.240 0.057 -1.606 1.00 55.22 270 LEU A C 1
ATOM 2125 O O . LEU A 1 270 ? 23.354 -0.229 -1.170 1.00 55.22 270 LEU A O 1
ATOM 2129 N N . LEU A 1 271 ? 21.684 -0.625 -2.614 1.00 56.59 271 LEU A N 1
ATOM 2130 C CA . LEU A 1 271 ? 22.377 -1.721 -3.299 1.00 56.59 271 LEU A CA 1
ATOM 2131 C C . LEU A 1 271 ? 23.636 -1.248 -4.039 1.00 56.59 271 LEU A C 1
ATOM 2133 O O . LEU A 1 271 ? 24.630 -1.969 -4.035 1.00 56.59 271 LEU A O 1
ATOM 2137 N N . GLN A 1 272 ? 23.631 -0.039 -4.610 1.00 57.84 272 GLN A N 1
ATOM 2138 C CA . GLN A 1 272 ? 24.825 0.551 -5.235 1.00 57.84 272 GLN A CA 1
ATOM 2139 C C . GLN A 1 272 ? 25.917 0.933 -4.226 1.00 57.84 272 GLN A C 1
ATOM 2141 O O . GLN A 1 272 ? 27.081 0.997 -4.598 1.00 57.84 272 GLN A O 1
ATOM 2146 N N . HIS A 1 273 ? 25.570 1.190 -2.962 1.00 54.72 273 HIS A N 1
ATOM 2147 C CA . HIS A 1 273 ? 26.553 1.481 -1.912 1.00 54.72 273 HIS A CA 1
ATOM 2148 C C . HIS A 1 273 ? 27.204 0.221 -1.319 1.00 54.72 273 HIS A C 1
ATOM 2150 O O . HIS A 1 273 ? 28.262 0.320 -0.695 1.00 54.72 273 HIS A O 1
ATOM 2156 N N . VAL A 1 274 ? 26.565 -0.947 -1.457 1.00 54.25 274 VAL A N 1
ATOM 2157 C CA . VAL A 1 274 ? 27.023 -2.218 -0.863 1.00 54.25 274 VAL A CA 1
ATOM 2158 C C . VAL A 1 274 ? 27.772 -3.107 -1.867 1.00 54.25 274 VAL A C 1
ATOM 2160 O O . VAL A 1 274 ? 28.630 -3.884 -1.442 1.00 54.25 274 VAL A O 1
ATOM 2163 N N . LEU A 1 275 ? 27.450 -3.016 -3.163 1.00 45.56 275 LEU A N 1
ATOM 2164 C CA . LEU A 1 275 ? 28.098 -3.755 -4.259 1.00 45.56 275 LEU A CA 1
ATOM 2165 C C . LEU A 1 275 ? 29.282 -2.985 -4.854 1.00 45.56 275 LEU A C 1
ATOM 2167 O O . LEU A 1 275 ? 30.300 -3.652 -5.150 1.00 45.56 275 LEU A O 1
#

Sequence (275 aa):
MTIPKLPDFLMPVPIARSGEDIGKYIRLALIAAMLSVCFERVQEHYAPITSYWLASVALACATAMILAGTWTEKYSRIAIAVFSVFFVYDAFATWAEQANHSWLAVWTIPVAVFFAKWWEEPLYADYLRVTLGVVMLAAAAQKLLAGTYLDGSYIAFLSYYGSTTENMFQFLCTRETLYNPCGWHKFLGIFILLWQIGVGVLLLVGFRSVLFLTIEVGFLLGAGVYADEMNFQVLNIALLCIAFRVGMSYALFIICGALLLIDLQGIGELLQHVL

Radius of gyration: 19.2 Å; chains: 1; bounding box: 47×56×52 Å

Secondary structure (DSSP, 8-state):
-------TTS-S-----SHHHHHHHHHHHHHHHHHHHHHHHHHHHH-STT-HHHHHHHHHHHHHHHHHHHHSHHHHHHHHHHHHHHHHHHHHHTGGG--HHHHHHHHHSGGGGG-TTTTT-HHHHHHHHHHHHHHHHHHHHHHHHH-TTTSSHHHHHHHHHS-TTGGGGGGGS-GGGGTS--HHHHHHHHHHHHHHHHHHHHHHHT---HHHHHHHHHHHHHHHHHHT-HHHHHHHHHHHHHHTT----HHHHHHHHHHHHHHTT-HHHHHHHH-

pLDDT: mean 83.47, std 14.28, range [30.05, 96.94]